Protein AF-A0A7J6KLF7-F1 (afdb_monomer)

Mean predicted aligned error: 3.87 Å

Organism: Perkinsus olseni (NCBI:txid32597)

Radius of gyration: 17.37 Å; Cα contacts (8 Å, |Δi|>4): 409; chains: 1; bounding box: 46×42×44 Å

Solvent-accessible surface area (backbone atoms only — not comparable to full-atom values): 11674 Å² total; per-residue (Å²): 134,62,62,69,52,49,31,36,42,68,60,76,40,76,51,52,68,58,62,69,61,49,51,49,36,69,74,70,41,88,46,70,67,58,35,50,52,55,50,46,52,40,46,51,41,30,27,39,37,32,36,49,80,80,37,88,71,86,68,70,20,40,24,40,34,27,43,21,69,74,54,67,91,49,61,51,92,81,48,76,65,77,38,49,32,37,31,45,36,43,42,94,54,31,41,31,44,36,29,24,58,35,78,42,18,35,23,32,34,30,51,46,75,42,97,43,71,69,52,37,54,52,49,66,75,40,44,68,60,53,32,45,54,53,8,50,52,33,31,69,67,27,74,89,53,92,42,26,5,16,18,34,34,37,41,41,37,85,92,35,64,47,59,86,55,49,39,47,50,50,51,49,25,51,48,49,23,50,46,43,59,44,40,19,78,86,53,69,37,42,66,73,61,97,62,82,58,44,77,46,82,43,57,36,59,87,25,61,93,46,47,70,60,55,58,56,61,78,76,112

pLDDT: mean 93.85, std 6.41, range [47.66, 98.69]

Structure (mmCIF, N/CA/C/O backbone):
data_AF-A0A7J6KLF7-F1
#
_entry.id   AF-A0A7J6KLF7-F1
#
loop_
_atom_site.group_PDB
_atom_site.id
_atom_site.type_symbol
_atom_site.label_atom_id
_atom_site.label_alt_id
_atom_site.label_comp_id
_atom_site.label_asym_id
_atom_site.label_entity_id
_atom_site.label_seq_id
_atom_site.pdbx_PDB_ins_code
_atom_site.Cartn_x
_atom_site.Cartn_y
_atom_site.Cartn_z
_atom_site.occupancy
_atom_site.B_iso_or_equiv
_atom_site.auth_seq_id
_atom_site.auth_comp_id
_atom_site.auth_asym_id
_atom_site.auth_atom_id
_atom_site.pdbx_PDB_model_num
ATOM 1 N N . MET A 1 1 ? -4.094 1.277 23.196 1.00 58.59 1 MET A N 1
ATOM 2 C CA . MET A 1 1 ? -4.532 1.987 21.962 1.00 58.59 1 MET A CA 1
ATOM 3 C C . MET A 1 1 ? -3.844 1.238 20.837 1.00 58.59 1 MET A C 1
ATOM 5 O O . MET A 1 1 ? -2.657 1.041 20.997 1.00 58.59 1 MET A O 1
ATOM 9 N N . PHE A 1 2 ? -4.565 0.749 19.818 1.00 79.62 2 PHE A N 1
ATOM 10 C CA . PHE A 1 2 ? -4.131 -0.229 18.788 1.00 79.62 2 PHE A CA 1
ATOM 11 C C . PHE A 1 2 ? -3.958 -1.708 19.214 1.00 79.62 2 PHE A C 1
ATOM 13 O O . PHE A 1 2 ? -3.372 -2.487 18.471 1.00 79.62 2 PHE A O 1
ATOM 20 N N . ASP A 1 3 ? -4.525 -2.145 20.340 1.00 90.06 3 ASP A N 1
ATOM 21 C CA . ASP A 1 3 ? -4.341 -3.504 20.880 1.00 90.06 3 ASP A CA 1
ATOM 22 C C . ASP A 1 3 ? -4.694 -4.628 19.883 1.00 90.06 3 ASP A C 1
ATOM 24 O O . ASP A 1 3 ? -3.904 -5.554 19.717 1.00 90.06 3 ASP A O 1
ATOM 28 N N . ASP A 1 4 ? -5.819 -4.527 19.164 1.00 91.44 4 ASP A N 1
ATOM 29 C CA . ASP A 1 4 ? -6.196 -5.509 18.131 1.00 91.44 4 ASP A CA 1
ATOM 30 C C . ASP A 1 4 ? -5.186 -5.540 16.978 1.00 91.44 4 ASP A C 1
ATOM 32 O O . ASP A 1 4 ? -4.763 -6.606 16.539 1.00 91.44 4 ASP A O 1
ATOM 36 N N . PHE A 1 5 ? -4.757 -4.364 16.515 1.00 92.81 5 PHE A N 1
ATOM 37 C CA . PHE A 1 5 ? -3.754 -4.244 15.458 1.00 92.81 5 PHE A CA 1
ATOM 38 C C . PHE A 1 5 ? -2.419 -4.850 15.895 1.00 92.81 5 PHE A C 1
ATOM 40 O O . PHE A 1 5 ? -1.809 -5.585 15.125 1.00 92.81 5 PHE A O 1
ATOM 47 N N . LYS A 1 6 ? -1.994 -4.597 17.141 1.00 94.19 6 LYS A N 1
ATOM 48 C CA . LYS A 1 6 ? -0.790 -5.204 17.714 1.00 94.19 6 LYS A CA 1
ATOM 49 C C . LYS A 1 6 ? -0.908 -6.722 17.708 1.00 94.19 6 LYS A C 1
ATOM 51 O O . LYS A 1 6 ? -0.041 -7.360 17.133 1.00 94.19 6 LYS A O 1
ATOM 56 N N . LYS A 1 7 ? -1.991 -7.276 18.263 1.00 94.56 7 LYS A N 1
ATOM 57 C CA . LYS A 1 7 ? -2.208 -8.728 18.343 1.00 94.56 7 LYS A CA 1
ATOM 58 C C . LYS A 1 7 ? -2.162 -9.407 16.977 1.00 94.56 7 LYS A C 1
ATOM 60 O O . LYS A 1 7 ? -1.548 -10.460 16.834 1.00 94.56 7 LYS A O 1
ATOM 65 N N . VAL A 1 8 ? -2.783 -8.800 15.965 1.00 94.25 8 VAL A N 1
ATOM 66 C CA . VAL A 1 8 ? -2.750 -9.325 14.593 1.00 94.25 8 VAL A CA 1
ATOM 67 C C . VAL A 1 8 ? -1.342 -9.230 14.000 1.00 94.25 8 VAL A C 1
ATOM 69 O O . VAL A 1 8 ? -0.862 -10.180 13.382 1.00 94.25 8 VAL A O 1
ATOM 72 N N . ALA A 1 9 ? -0.663 -8.100 14.200 1.00 93.94 9 ALA A N 1
ATOM 73 C CA . ALA A 1 9 ? 0.666 -7.846 13.654 1.00 93.94 9 ALA A CA 1
ATOM 74 C C . ALA A 1 9 ? 1.779 -8.675 14.315 1.00 93.94 9 ALA A C 1
ATOM 76 O O . ALA A 1 9 ? 2.776 -8.959 13.661 1.00 93.94 9 ALA A O 1
ATOM 77 N N . THR A 1 10 ? 1.626 -9.058 15.586 1.00 94.00 10 THR A N 1
ATOM 78 C CA . THR A 1 10 ? 2.579 -9.895 16.338 1.00 94.00 10 THR A CA 1
ATOM 79 C C . THR A 1 10 ? 2.231 -11.383 16.296 1.00 94.00 10 THR A C 1
ATOM 81 O O . THR A 1 10 ? 3.012 -12.203 16.772 1.00 94.00 10 THR A O 1
ATOM 84 N N . GLY A 1 11 ? 1.083 -11.746 15.718 1.00 93.19 11 GLY A N 1
ATOM 85 C CA . GLY A 1 11 ? 0.639 -13.134 15.600 1.00 93.19 11 GLY A CA 1
ATOM 86 C C . GLY A 1 11 ? -0.012 -13.718 16.849 1.00 93.19 11 GLY A C 1
ATOM 87 O O . GLY A 1 11 ? -0.190 -14.931 16.926 1.00 93.19 11 GLY A O 1
ATOM 88 N N . GLU A 1 12 ? -0.407 -12.874 17.803 1.00 95.25 12 GLU A N 1
ATOM 89 C CA . GLU A 1 12 ? -1.205 -13.276 18.967 1.00 95.25 12 GLU A CA 1
ATOM 90 C C . GLU A 1 12 ? -2.622 -13.716 18.560 1.00 95.25 12 GLU A C 1
ATOM 92 O O . GLU A 1 12 ? -3.231 -14.547 19.234 1.00 95.25 12 GLU A O 1
ATOM 97 N N . CYS A 1 13 ? -3.161 -13.194 17.451 1.00 95.00 13 CYS A N 1
ATOM 98 C CA . CYS A 1 13 ? -4.414 -13.671 16.867 1.00 95.00 13 CYS A CA 1
ATOM 99 C C . CYS A 1 13 ? -4.447 -13.553 15.337 1.00 95.00 13 CYS A C 1
ATOM 101 O O . CYS A 1 13 ? -3.644 -12.853 14.718 1.00 95.00 13 CYS A O 1
ATOM 103 N N . LYS A 1 14 ? -5.408 -14.249 14.716 1.00 94.94 14 LYS A N 1
ATOM 104 C CA . LYS A 1 14 ? -5.694 -14.102 13.284 1.00 94.94 14 LYS A CA 1
ATOM 105 C C . LYS A 1 14 ? -6.404 -12.775 12.997 1.00 94.94 14 LYS A C 1
ATOM 107 O O . LYS A 1 14 ? -7.130 -12.301 13.868 1.00 94.94 14 LYS A O 1
ATOM 112 N N . PRO A 1 15 ? -6.246 -12.203 11.788 1.00 96.31 15 PRO A N 1
ATOM 113 C CA . PRO A 1 15 ? -6.963 -10.996 11.382 1.00 96.31 15 PRO A CA 1
ATOM 114 C C . PRO A 1 15 ? -8.477 -11.172 11.542 1.00 96.31 15 PRO A C 1
ATOM 116 O O . PRO A 1 15 ? -9.036 -12.192 11.138 1.00 96.31 15 PRO A O 1
ATOM 119 N N . PHE A 1 16 ? -9.141 -10.199 12.167 1.00 96.19 16 PHE A N 1
ATOM 120 C CA . PHE A 1 16 ? -10.575 -10.264 12.443 1.00 96.19 16 PHE A CA 1
ATOM 121 C C . PHE A 1 16 ? -11.217 -8.875 12.460 1.00 96.19 16 PHE A C 1
ATOM 123 O O . PHE A 1 16 ? -10.568 -7.867 12.736 1.00 96.19 16 PHE A O 1
ATOM 130 N N . TYR A 1 17 ? -12.522 -8.827 12.188 1.00 95.81 17 TYR A N 1
ATOM 131 C CA . TYR A 1 17 ? -13.312 -7.604 12.297 1.00 95.81 17 TYR A CA 1
ATOM 132 C C . TYR A 1 17 ? -13.921 -7.485 13.698 1.00 95.81 17 TYR A C 1
ATOM 134 O O . TYR A 1 17 ? -14.763 -8.301 14.084 1.00 95.81 17 TYR A O 1
ATOM 142 N N . ASN A 1 18 ? -13.526 -6.462 14.459 1.00 95.81 18 ASN A N 1
ATOM 143 C CA . ASN A 1 18 ? -14.037 -6.241 15.811 1.00 95.81 18 ASN A CA 1
ATOM 144 C C . ASN A 1 18 ? -15.471 -5.671 15.781 1.00 95.81 18 ASN A C 1
ATOM 146 O O . ASN A 1 18 ? -15.682 -4.461 15.672 1.00 95.81 18 ASN A O 1
ATOM 150 N N . LYS A 1 19 ? -16.468 -6.561 15.881 1.00 96.38 19 LYS A N 1
ATOM 151 C CA . LYS A 1 19 ? -17.899 -6.207 15.864 1.00 96.38 19 LYS A CA 1
ATOM 152 C C . LYS A 1 19 ? -18.322 -5.362 17.066 1.00 96.38 19 LYS A C 1
ATOM 154 O O . LYS A 1 19 ? -19.155 -4.475 16.912 1.00 96.38 19 LYS A O 1
ATOM 159 N N . GLU A 1 20 ? -17.745 -5.610 18.239 1.00 95.50 20 GLU A N 1
ATOM 160 C CA . GLU A 1 20 ? -18.060 -4.852 19.454 1.00 95.50 20 GLU A CA 1
ATOM 161 C C . GLU A 1 20 ? -17.599 -3.399 19.327 1.00 95.50 20 GLU A C 1
ATOM 163 O O . GLU A 1 20 ? -18.345 -2.470 19.635 1.00 95.50 20 GLU A O 1
ATOM 168 N N . LEU A 1 21 ? -16.385 -3.188 18.812 1.00 95.00 21 LEU A N 1
ATOM 169 C CA . LEU A 1 21 ? -15.858 -1.851 18.565 1.00 95.00 21 LEU A CA 1
ATOM 170 C C . LEU A 1 21 ? -16.616 -1.149 17.433 1.00 95.00 21 LEU A C 1
ATOM 172 O O . LEU A 1 21 ? -16.874 0.047 17.529 1.00 95.00 21 LEU A O 1
ATOM 176 N N . ALA A 1 22 ? -17.038 -1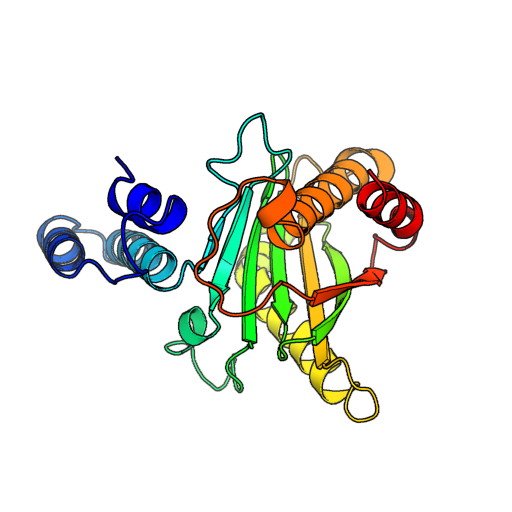.883 16.400 1.00 96.12 22 ALA A N 1
ATOM 177 C CA . ALA A 1 22 ? -17.897 -1.340 15.350 1.00 96.12 22 ALA A CA 1
ATOM 178 C C . ALA A 1 22 ? -19.246 -0.838 15.898 1.00 96.12 22 ALA A C 1
ATOM 180 O O . ALA A 1 22 ? -19.669 0.253 15.523 1.00 96.12 22 ALA A O 1
ATOM 181 N N . ALA A 1 23 ? -19.876 -1.583 16.814 1.00 96.81 23 ALA A N 1
ATOM 182 C CA . ALA A 1 23 ? -21.117 -1.167 17.471 1.00 96.81 23 ALA A CA 1
ATOM 183 C C . ALA A 1 23 ? -20.913 0.073 18.358 1.00 96.81 23 ALA A C 1
ATOM 185 O O . ALA A 1 23 ? -21.721 0.995 18.322 1.00 96.81 23 ALA A O 1
ATOM 186 N N . LYS A 1 24 ? -19.793 0.149 19.091 1.00 96.25 24 LYS A N 1
ATOM 187 C CA . LYS A 1 24 ? -19.431 1.350 19.865 1.00 96.25 24 LYS A CA 1
ATOM 188 C C . LYS A 1 24 ? -19.220 2.578 18.979 1.00 96.25 24 LYS A C 1
ATOM 190 O O . LYS A 1 24 ? -19.592 3.676 19.374 1.00 96.25 24 LYS A O 1
ATOM 195 N N . ILE A 1 25 ? -18.633 2.406 17.793 1.00 96.12 25 ILE A N 1
ATOM 196 C CA . ILE A 1 25 ? -18.479 3.500 16.824 1.00 96.12 25 ILE A CA 1
ATOM 197 C C . ILE A 1 25 ? -19.852 4.008 16.368 1.00 96.12 25 ILE A C 1
ATOM 199 O O . ILE A 1 25 ? -20.040 5.217 16.296 1.00 96.12 25 ILE A O 1
ATOM 203 N N . ASP A 1 26 ? -20.801 3.111 16.084 1.00 95.62 26 ASP A N 1
ATOM 204 C CA . ASP A 1 26 ? -22.160 3.503 15.681 1.00 95.62 26 ASP A CA 1
ATOM 205 C C . ASP A 1 26 ? -22.921 4.252 16.777 1.00 95.62 26 ASP A C 1
ATOM 207 O O . ASP A 1 26 ? -23.678 5.169 16.472 1.00 95.62 26 ASP A O 1
ATOM 211 N N . ASP A 1 27 ? -22.706 3.874 18.036 1.00 96.62 27 ASP A N 1
ATOM 212 C CA . ASP A 1 27 ? -23.364 4.481 19.193 1.00 96.62 27 ASP A CA 1
ATOM 213 C C . ASP A 1 27 ? -22.759 5.845 19.575 1.00 96.62 27 ASP A C 1
ATOM 215 O O . ASP A 1 27 ? -23.480 6.793 19.880 1.00 96.62 27 ASP A O 1
ATOM 219 N N . GLN A 1 28 ? -21.427 5.976 19.533 1.00 96.69 28 GLN A N 1
ATOM 220 C CA . GLN A 1 28 ? -20.725 7.120 20.134 1.00 96.69 28 GLN A CA 1
ATOM 221 C C . GLN A 1 28 ? -20.260 8.184 19.134 1.00 96.69 28 GLN A C 1
ATOM 223 O O . GLN A 1 28 ? -19.956 9.311 19.532 1.00 96.69 28 GLN A O 1
ATOM 228 N N . VAL A 1 29 ? -20.166 7.865 17.841 1.00 96.31 29 VAL A N 1
ATOM 229 C CA . VAL A 1 29 ? -19.606 8.780 16.837 1.00 96.31 29 VAL A CA 1
ATOM 230 C C . VAL A 1 29 ? -20.728 9.424 16.031 1.00 96.31 29 VAL A C 1
ATOM 232 O O . VAL A 1 29 ? -21.220 8.864 15.057 1.00 96.31 29 VAL A O 1
ATOM 235 N N . GLY A 1 30 ? -21.102 10.652 16.404 1.00 94.00 30 GLY A N 1
ATOM 236 C CA . GLY A 1 30 ? -22.204 11.373 15.750 1.00 94.00 30 GLY A CA 1
ATOM 237 C C . GLY A 1 30 ? -21.953 11.731 14.276 1.00 94.00 30 GLY A C 1
ATOM 238 O O . GLY A 1 30 ? -22.891 11.874 13.493 1.00 94.00 30 GLY A O 1
ATOM 239 N N . SER A 1 31 ? -20.689 11.858 13.864 1.00 96.69 31 SER A N 1
ATOM 240 C CA . SER A 1 31 ? -20.315 12.145 12.477 1.00 96.69 31 SER A CA 1
ATOM 241 C C . SER A 1 31 ? -20.265 10.865 11.646 1.00 96.69 31 SER A C 1
ATOM 243 O O . SER A 1 31 ? -19.415 9.995 11.844 1.00 96.69 31 SER A O 1
ATOM 245 N N . ARG A 1 32 ? -21.128 10.778 10.627 1.00 94.69 32 ARG A N 1
ATOM 246 C CA . ARG A 1 32 ? -21.148 9.645 9.686 1.00 94.69 32 ARG A CA 1
ATOM 247 C C . ARG A 1 32 ? -19.811 9.454 8.961 1.00 94.69 32 ARG A C 1
ATOM 249 O O . ARG A 1 32 ? -19.453 8.324 8.627 1.00 94.69 32 ARG A O 1
ATOM 256 N N . LEU A 1 33 ? -19.096 10.545 8.680 1.00 94.75 33 LEU A N 1
ATOM 257 C CA . LEU A 1 33 ? -17.788 10.481 8.029 1.00 94.75 33 LEU A CA 1
ATOM 258 C C . LEU A 1 33 ? -16.751 9.857 8.966 1.00 94.75 33 LEU A C 1
ATOM 260 O O . LEU A 1 33 ? -16.056 8.927 8.558 1.00 94.75 33 LEU A O 1
ATOM 264 N N . ASP A 1 34 ? -16.702 10.305 10.217 1.00 96.06 34 ASP A N 1
ATOM 265 C CA . ASP A 1 34 ? -15.730 9.815 11.198 1.00 96.06 34 ASP A CA 1
ATOM 266 C C . ASP A 1 34 ? -16.005 8.352 11.551 1.00 96.06 34 ASP A C 1
ATOM 268 O O . ASP A 1 34 ? -15.088 7.530 11.552 1.00 96.06 34 ASP A O 1
ATOM 272 N N . ALA A 1 35 ? -17.280 7.982 11.713 1.00 96.50 35 ALA A N 1
ATOM 273 C CA . ALA A 1 35 ? -17.685 6.593 11.903 1.00 96.50 35 ALA A CA 1
ATOM 274 C C . ALA A 1 35 ? -17.223 5.704 10.735 1.00 96.50 35 ALA A C 1
ATOM 276 O O . ALA A 1 35 ? -16.699 4.606 10.939 1.00 96.50 35 ALA A O 1
ATOM 277 N N . LYS A 1 36 ? -17.350 6.190 9.492 1.00 95.50 36 LYS A N 1
ATOM 278 C CA . LYS A 1 36 ? -16.870 5.479 8.300 1.00 95.50 36 LYS A CA 1
ATOM 279 C C . LYS A 1 36 ? -15.347 5.340 8.285 1.00 95.50 36 LYS A C 1
ATOM 281 O O . LYS A 1 36 ? -14.851 4.272 7.923 1.00 95.50 36 LYS A O 1
ATOM 286 N N . ILE A 1 37 ? -14.607 6.379 8.674 1.00 94.88 37 ILE A N 1
ATOM 287 C CA . ILE A 1 37 ? -13.141 6.337 8.778 1.00 94.88 37 ILE A CA 1
ATOM 288 C C . ILE A 1 37 ? -12.724 5.276 9.803 1.00 94.88 37 ILE A C 1
ATOM 290 O O . ILE A 1 37 ? -11.948 4.381 9.475 1.00 94.88 37 ILE A O 1
ATOM 294 N N . LEU A 1 38 ? -13.300 5.302 11.005 1.00 95.44 38 LEU A N 1
ATOM 295 C CA . LEU A 1 38 ? -12.969 4.353 12.070 1.00 95.44 38 LEU A CA 1
ATOM 296 C C . LEU A 1 38 ? -13.320 2.908 11.689 1.00 95.44 38 LEU A C 1
ATOM 298 O O . LEU A 1 38 ? -12.502 2.006 11.857 1.00 95.44 38 LEU A O 1
ATOM 302 N N . LYS A 1 39 ? -14.487 2.679 11.078 1.00 95.69 39 LYS A N 1
ATOM 303 C CA . LYS A 1 39 ? -14.859 1.357 10.546 1.00 95.69 39 LYS A CA 1
ATOM 304 C C . LYS A 1 39 ? -13.941 0.887 9.420 1.00 95.69 39 LYS A C 1
ATOM 306 O O . LYS A 1 39 ? -13.716 -0.315 9.288 1.00 95.69 39 LYS A O 1
ATOM 311 N N . THR A 1 40 ? -13.390 1.810 8.632 1.00 95.31 40 THR A N 1
ATOM 312 C CA . THR A 1 40 ? -12.376 1.479 7.623 1.00 95.31 40 THR A CA 1
ATOM 313 C C . THR A 1 40 ? -11.098 0.981 8.294 1.00 95.31 40 THR A C 1
ATOM 315 O O . THR A 1 40 ? -10.545 -0.012 7.838 1.00 95.31 40 THR A O 1
ATOM 318 N N . LEU A 1 41 ? -10.670 1.571 9.415 1.00 94.75 41 LEU A N 1
ATOM 319 C CA . LEU A 1 41 ? -9.526 1.059 10.182 1.00 94.75 41 LEU A CA 1
ATOM 320 C C . LEU A 1 41 ? -9.775 -0.361 10.713 1.00 94.75 41 LEU A C 1
ATOM 322 O O . LEU A 1 41 ? -8.892 -1.207 10.601 1.00 94.75 41 LEU A O 1
ATOM 326 N N . LEU A 1 42 ? -10.982 -0.657 11.216 1.00 95.38 42 LEU A N 1
ATOM 327 C CA . LEU A 1 42 ? -11.343 -2.021 11.638 1.00 95.38 42 LEU A CA 1
ATOM 328 C C . LEU A 1 42 ? -11.266 -3.016 10.481 1.00 95.38 42 LEU A C 1
ATOM 330 O O . LEU A 1 42 ? -10.770 -4.128 10.643 1.00 95.38 42 LEU A O 1
ATOM 334 N N . LYS A 1 43 ? -11.733 -2.603 9.300 1.00 96.06 43 LYS A N 1
ATOM 335 C CA . LYS A 1 43 ? -11.626 -3.406 8.087 1.00 96.06 43 LYS A CA 1
ATOM 336 C C . LYS A 1 43 ? -10.167 -3.638 7.692 1.00 96.06 43 LYS A C 1
ATOM 338 O O . LYS A 1 43 ? -9.806 -4.768 7.393 1.00 96.06 43 LYS A O 1
ATOM 343 N N . LEU A 1 44 ? -9.320 -2.609 7.718 1.00 95.81 44 LEU A N 1
ATOM 344 C CA . LEU A 1 44 ? -7.893 -2.763 7.416 1.00 95.81 44 LEU A CA 1
ATOM 345 C C . LEU A 1 44 ? -7.230 -3.761 8.374 1.00 95.81 44 LEU A C 1
ATOM 347 O O . LEU A 1 44 ? -6.525 -4.651 7.911 1.00 95.81 44 LEU A O 1
ATOM 351 N N . SER A 1 45 ? -7.514 -3.684 9.677 1.00 94.62 45 SER A N 1
ATOM 352 C CA . SER A 1 45 ? -7.030 -4.671 10.654 1.00 94.62 45 SER A CA 1
ATOM 353 C C . SER A 1 45 ? -7.529 -6.089 10.359 1.00 94.62 45 SER A C 1
ATOM 355 O O . SER A 1 45 ? -6.766 -7.042 10.487 1.00 94.62 45 SER A O 1
ATOM 357 N N . ALA A 1 46 ? -8.782 -6.236 9.917 1.00 96.38 46 ALA A N 1
ATOM 358 C CA . ALA A 1 46 ? -9.373 -7.531 9.578 1.00 96.38 46 ALA A CA 1
ATOM 359 C C . ALA A 1 46 ? -8.743 -8.201 8.347 1.00 96.38 46 ALA A C 1
ATOM 361 O O . ALA A 1 46 ? -8.807 -9.420 8.230 1.00 96.38 46 ALA A O 1
ATOM 362 N N . HIS A 1 47 ? -8.133 -7.419 7.456 1.00 97.88 47 HIS A N 1
ATOM 363 C CA . HIS A 1 47 ? -7.453 -7.911 6.254 1.00 97.88 47 HIS A CA 1
ATOM 364 C C . HIS A 1 47 ? -5.925 -7.825 6.350 1.00 97.88 47 HIS A C 1
ATOM 366 O O . HIS A 1 47 ? -5.229 -8.102 5.374 1.00 97.88 47 HIS A O 1
ATOM 372 N N . LEU A 1 48 ? -5.371 -7.399 7.491 1.00 97.94 48 LEU A N 1
ATOM 373 C CA . LEU A 1 48 ? -3.933 -7.220 7.664 1.00 97.94 48 LEU A CA 1
ATOM 374 C C . LEU A 1 48 ? -3.238 -8.576 7.745 1.00 97.94 48 LEU A C 1
ATOM 376 O O . LEU A 1 48 ? -3.426 -9.321 8.695 1.00 97.94 48 LEU A O 1
ATOM 380 N N . GLN A 1 49 ? -2.370 -8.874 6.788 1.00 97.81 49 GLN A N 1
ATOM 381 C CA . GLN A 1 49 ? -1.663 -10.151 6.747 1.00 97.81 49 GLN A CA 1
ATOM 382 C C . GLN A 1 49 ? -0.215 -10.043 7.236 1.00 97.81 49 GLN A C 1
ATOM 384 O O . GLN A 1 49 ? 0.338 -11.027 7.725 1.00 97.81 49 GLN A O 1
ATOM 389 N N . MET A 1 50 ? 0.400 -8.863 7.116 1.00 96.06 50 MET A N 1
ATOM 390 C CA . MET A 1 50 ? 1.775 -8.601 7.547 1.00 96.06 50 MET A CA 1
ATOM 391 C C . MET A 1 50 ? 2.017 -7.089 7.665 1.00 96.06 50 MET A C 1
ATOM 393 O O . MET A 1 50 ? 1.432 -6.304 6.914 1.00 96.06 50 MET A O 1
ATOM 397 N N . THR A 1 51 ? 2.890 -6.672 8.582 1.00 97.12 51 THR A N 1
ATOM 398 C CA . THR A 1 51 ? 3.363 -5.284 8.681 1.00 97.12 51 THR A CA 1
ATOM 399 C C . THR A 1 51 ? 4.753 -5.210 9.302 1.00 97.12 51 THR A C 1
ATOM 401 O O . THR A 1 51 ? 5.078 -6.014 10.173 1.00 97.12 51 THR A O 1
ATOM 404 N N . ASN A 1 52 ? 5.558 -4.227 8.894 1.00 96.44 52 ASN A N 1
ATOM 405 C CA . ASN A 1 52 ? 6.853 -3.935 9.517 1.00 96.44 52 ASN A CA 1
ATOM 406 C C . ASN A 1 52 ? 6.762 -2.919 10.674 1.00 96.44 52 ASN A C 1
ATOM 408 O O . ASN A 1 52 ? 7.785 -2.498 11.208 1.00 96.44 52 ASN A O 1
ATOM 412 N N . PHE A 1 53 ? 5.551 -2.536 11.091 1.00 94.62 53 PHE A N 1
ATOM 413 C CA . PHE A 1 53 ? 5.329 -1.531 12.136 1.00 94.62 53 PHE A CA 1
ATOM 414 C C . PHE A 1 53 ? 6.020 -1.860 13.471 1.00 94.62 53 PHE A C 1
ATOM 416 O O . PHE A 1 53 ? 6.472 -0.957 14.169 1.00 94.62 53 PHE A O 1
ATOM 423 N N . PHE A 1 54 ? 6.116 -3.147 13.822 1.00 90.94 54 PHE A N 1
ATOM 424 C CA . PHE A 1 54 ? 6.746 -3.627 15.061 1.00 90.94 54 PHE A CA 1
ATOM 425 C C . PHE A 1 54 ? 8.125 -4.263 14.832 1.00 90.94 54 PHE A C 1
ATOM 427 O O . PHE A 1 54 ? 8.604 -5.009 15.685 1.00 90.94 54 PHE A O 1
ATOM 434 N N . LYS A 1 55 ? 8.757 -3.999 13.681 1.00 90.06 55 LYS A N 1
ATOM 435 C CA . LYS A 1 55 ? 10.115 -4.466 13.390 1.00 90.06 55 LYS A CA 1
ATOM 436 C C . LYS A 1 55 ? 11.082 -3.989 14.479 1.00 90.06 55 LYS A C 1
ATOM 438 O O . LYS A 1 55 ? 10.979 -2.861 14.958 1.00 90.06 55 LYS A O 1
ATOM 443 N N . ALA A 1 56 ? 12.050 -4.828 14.843 1.00 83.00 56 ALA A N 1
ATOM 444 C CA . ALA A 1 56 ? 13.151 -4.396 15.693 1.00 83.00 56 ALA A CA 1
ATOM 445 C C . ALA A 1 56 ? 14.024 -3.364 14.948 1.00 83.00 56 ALA A C 1
ATOM 447 O O . ALA A 1 56 ? 14.514 -3.626 13.849 1.00 83.00 56 ALA A O 1
ATOM 448 N N . GLY A 1 57 ? 14.223 -2.192 15.555 1.00 84.00 57 GLY A N 1
ATOM 449 C CA . GLY A 1 57 ? 14.894 -1.048 14.928 1.00 84.00 57 GLY A CA 1
ATOM 450 C C . GLY A 1 57 ? 13.928 -0.091 14.222 1.00 84.00 57 GLY A C 1
ATOM 451 O O . GLY A 1 57 ? 12.713 -0.263 14.247 1.00 84.00 57 GLY A O 1
ATOM 452 N N . THR A 1 58 ? 14.468 0.962 13.608 1.00 81.75 58 THR A N 1
ATOM 453 C CA . THR A 1 58 ? 13.649 2.000 12.964 1.00 81.75 58 THR A CA 1
ATOM 454 C C . THR A 1 58 ? 13.416 1.657 11.496 1.00 81.75 58 THR A C 1
ATOM 456 O O . THR A 1 58 ? 14.340 1.739 10.686 1.00 81.75 58 THR A O 1
ATOM 459 N N . ALA A 1 59 ? 12.181 1.300 11.141 1.00 85.12 59 ALA A N 1
ATOM 460 C CA . ALA A 1 59 ? 11.779 1.153 9.745 1.00 85.12 59 ALA A CA 1
ATOM 461 C C . ALA A 1 59 ? 11.848 2.508 9.013 1.00 85.12 59 ALA A C 1
ATOM 463 O O . ALA A 1 59 ? 11.432 3.536 9.549 1.00 85.12 59 ALA A O 1
ATOM 464 N N . SER A 1 60 ? 12.361 2.521 7.778 1.00 91.38 60 SER A N 1
ATOM 465 C CA . SER A 1 60 ? 12.468 3.744 6.962 1.00 91.38 60 SER A CA 1
ATOM 466 C C . SER A 1 60 ? 11.111 4.223 6.424 1.00 91.38 60 SER A C 1
ATOM 468 O O . SER A 1 60 ? 10.911 5.418 6.189 1.00 91.38 60 SER A O 1
ATOM 470 N N . ALA A 1 61 ? 10.168 3.295 6.266 1.00 97.19 61 ALA A N 1
ATOM 471 C CA . ALA A 1 61 ? 8.745 3.525 6.051 1.00 97.19 61 ALA A CA 1
ATOM 472 C C . ALA A 1 61 ? 7.945 2.328 6.589 1.00 97.19 61 ALA A C 1
ATOM 474 O O . ALA A 1 61 ? 8.482 1.233 6.767 1.00 97.19 61 ALA A O 1
ATOM 475 N N . ILE A 1 62 ? 6.655 2.536 6.841 1.00 97.62 62 ILE A N 1
ATOM 476 C CA . ILE A 1 62 ? 5.737 1.496 7.308 1.00 97.62 62 ILE A CA 1
ATOM 477 C C . ILE A 1 62 ? 5.058 0.865 6.096 1.00 97.62 62 ILE A C 1
ATOM 479 O O . ILE A 1 62 ? 4.402 1.571 5.335 1.00 97.62 62 ILE A O 1
ATOM 483 N N . ALA A 1 63 ? 5.157 -0.451 5.941 1.00 98.12 63 ALA A N 1
ATOM 484 C CA . ALA A 1 63 ? 4.381 -1.230 4.987 1.00 98.12 63 ALA A CA 1
ATOM 485 C C . ALA A 1 63 ? 3.327 -2.060 5.722 1.00 98.12 63 ALA A C 1
ATOM 487 O O . ALA A 1 63 ? 3.629 -2.784 6.667 1.00 98.12 63 ALA A O 1
ATOM 488 N N . MET A 1 64 ? 2.084 -1.977 5.257 1.00 98.12 64 MET A N 1
ATOM 489 C CA . MET A 1 64 ? 0.982 -2.841 5.670 1.00 98.12 64 MET A CA 1
ATOM 490 C C . MET A 1 64 ? 0.501 -3.623 4.457 1.00 98.12 64 MET A C 1
ATOM 492 O O . MET A 1 64 ? 0.079 -3.030 3.464 1.00 98.12 64 MET A O 1
ATOM 496 N N . ARG A 1 65 ? 0.573 -4.950 4.540 1.00 97.94 65 ARG A N 1
ATOM 497 C CA . ARG A 1 65 ? 0.167 -5.876 3.486 1.00 97.94 65 ARG A CA 1
ATOM 498 C C . ARG A 1 65 ? -1.193 -6.459 3.828 1.00 97.94 65 ARG A C 1
ATOM 500 O O . ARG A 1 65 ? -1.331 -7.168 4.824 1.00 97.94 65 ARG A O 1
ATOM 507 N N . PHE A 1 66 ? -2.166 -6.217 2.965 1.00 98.44 66 PHE A N 1
ATOM 508 C CA . PHE A 1 66 ? -3.520 -6.744 3.062 1.00 98.44 66 PHE A CA 1
ATOM 509 C C . PHE A 1 66 ? -3.748 -7.868 2.051 1.00 98.44 66 PHE A C 1
ATOM 511 O O . PHE A 1 66 ? -3.111 -7.910 0.992 1.00 98.44 66 PHE A O 1
ATOM 518 N N . ASP A 1 67 ? -4.654 -8.790 2.366 1.00 97.94 67 ASP A N 1
ATOM 519 C CA . ASP A 1 67 ? -5.260 -9.627 1.329 1.00 97.94 67 ASP A CA 1
ATOM 520 C C . ASP A 1 67 ? -6.186 -8.800 0.415 1.00 97.94 67 ASP A C 1
ATOM 522 O O . ASP A 1 67 ? -6.561 -7.666 0.724 1.00 97.94 67 ASP A O 1
ATOM 526 N N . GLY A 1 68 ? -6.519 -9.352 -0.752 1.00 97.44 68 GLY A N 1
ATOM 527 C CA . GLY A 1 68 ? -7.328 -8.661 -1.752 1.00 97.44 68 GLY A CA 1
ATOM 528 C C . GLY A 1 68 ? -8.771 -8.379 -1.355 1.00 97.44 68 GLY A C 1
ATOM 529 O O . GLY A 1 68 ? -9.365 -7.424 -1.868 1.00 97.44 68 GLY A O 1
ATOM 530 N N . GLU A 1 69 ? -9.330 -9.160 -0.427 1.00 97.56 69 GLU A N 1
ATOM 531 C CA . GLU A 1 69 ? -10.722 -9.026 0.014 1.00 97.56 69 GLU A CA 1
ATOM 532 C C . GLU A 1 69 ? -10.962 -7.686 0.727 1.00 97.56 69 GLU A C 1
ATOM 534 O O . GLU A 1 69 ? -12.099 -7.218 0.820 1.00 97.56 69 GLU A O 1
ATOM 539 N N . VAL A 1 70 ? -9.893 -6.969 1.102 1.00 97.38 70 VAL A N 1
ATOM 540 C CA . VAL A 1 70 ? -9.964 -5.576 1.564 1.00 97.38 70 VAL A CA 1
ATOM 541 C C . VAL A 1 70 ? -10.659 -4.642 0.561 1.00 97.38 70 VAL A C 1
ATOM 543 O O . VAL A 1 70 ? -11.143 -3.578 0.950 1.00 97.38 70 VAL A O 1
ATOM 546 N N . LEU A 1 71 ? -10.754 -5.018 -0.720 1.00 96.69 71 LEU A N 1
ATOM 547 C CA . LEU A 1 71 ? -11.474 -4.273 -1.759 1.00 96.69 71 LEU A CA 1
ATOM 548 C C . LEU A 1 71 ? -12.808 -4.919 -2.183 1.00 96.69 71 LEU A C 1
ATOM 550 O O . LEU A 1 71 ? -13.440 -4.422 -3.112 1.00 96.69 71 LEU A O 1
ATOM 554 N N . ALA A 1 72 ? -13.270 -5.987 -1.528 1.00 94.94 72 ALA A N 1
ATOM 555 C CA . ALA A 1 72 ? -14.435 -6.764 -1.972 1.00 94.94 72 ALA A CA 1
ATOM 556 C C . ALA A 1 72 ? -15.766 -5.988 -1.969 1.00 94.94 72 ALA A C 1
ATOM 558 O O . ALA A 1 72 ? -16.635 -6.244 -2.802 1.00 94.94 72 ALA A O 1
ATOM 559 N N . ASP A 1 73 ? -15.916 -5.022 -1.061 1.00 93.25 73 ASP A N 1
ATOM 560 C CA . ASP A 1 73 ? -17.089 -4.140 -0.935 1.00 93.25 73 ASP A CA 1
ATOM 561 C C . ASP A 1 73 ? -17.040 -2.913 -1.865 1.00 93.25 73 ASP A C 1
ATOM 563 O O . ASP A 1 73 ? -17.940 -2.067 -1.843 1.00 93.25 73 ASP A O 1
ATOM 567 N N . ARG A 1 74 ? -15.970 -2.764 -2.656 1.00 94.56 74 ARG A N 1
ATOM 568 C CA . ARG A 1 74 ? -15.817 -1.643 -3.580 1.00 94.56 74 ARG A CA 1
ATOM 569 C C . ARG A 1 74 ? -16.633 -1.887 -4.852 1.00 94.56 74 ARG A C 1
ATOM 571 O O . ARG A 1 74 ? -16.813 -3.033 -5.262 1.00 94.56 74 ARG A O 1
ATOM 578 N N . PRO A 1 75 ? -17.112 -0.821 -5.524 1.00 95.44 75 PRO A N 1
ATOM 579 C CA . PRO A 1 75 ? -17.869 -0.973 -6.762 1.00 95.44 75 PRO A CA 1
ATOM 580 C C . PRO A 1 75 ? -17.074 -1.745 -7.820 1.00 95.44 75 PRO A C 1
ATOM 582 O O . PRO A 1 75 ? -15.969 -1.340 -8.182 1.00 95.44 75 PRO A O 1
ATOM 585 N N . ARG A 1 76 ? -17.658 -2.819 -8.363 1.00 94.19 76 ARG A N 1
ATOM 586 C CA . ARG A 1 76 ? -17.035 -3.649 -9.413 1.00 94.19 76 ARG A CA 1
ATOM 587 C C . ARG A 1 76 ? -16.791 -2.899 -10.721 1.00 94.19 76 ARG A C 1
ATOM 589 O O . ARG A 1 76 ? -15.942 -3.302 -11.501 1.00 94.19 76 ARG A O 1
ATOM 596 N N . THR A 1 77 ? -17.488 -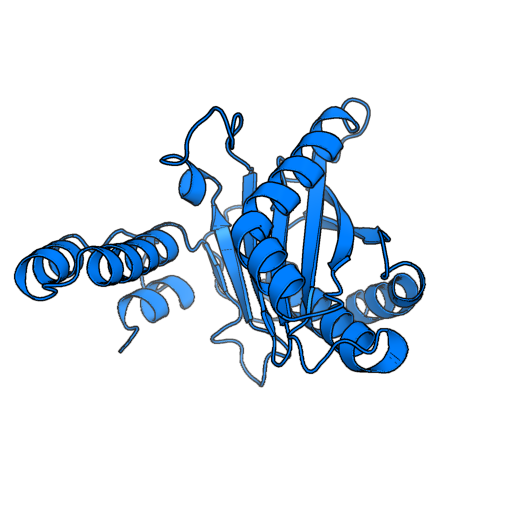1.786 -10.936 1.00 95.00 77 THR A N 1
ATOM 597 C CA . THR A 1 77 ? -17.228 -0.865 -12.051 1.00 95.00 77 THR A CA 1
ATOM 598 C C . THR A 1 77 ? -15.855 -0.198 -11.960 1.00 95.00 77 THR A C 1
ATOM 600 O O . THR A 1 77 ? -15.283 0.127 -12.992 1.00 95.00 77 THR A O 1
ATOM 603 N N . LEU A 1 78 ? -15.323 -0.013 -10.746 1.00 94.25 78 LEU A N 1
ATOM 604 C CA . LEU A 1 78 ? -13.992 0.550 -10.494 1.00 94.25 78 LEU A CA 1
ATOM 605 C C . LEU A 1 78 ? -12.960 -0.542 -10.168 1.00 94.25 78 LEU A C 1
ATOM 607 O O . LEU A 1 78 ? -11.794 -0.417 -10.520 1.00 94.25 78 LEU A O 1
ATOM 611 N N . PHE A 1 79 ? -13.394 -1.621 -9.506 1.00 97.00 79 PHE A N 1
ATOM 612 C CA . PHE A 1 79 ? -12.549 -2.734 -9.059 1.00 97.00 79 PHE A CA 1
ATOM 613 C C . PHE A 1 79 ? -13.114 -4.077 -9.571 1.00 97.00 79 PHE A C 1
ATOM 615 O O . PHE A 1 79 ? -13.679 -4.854 -8.792 1.00 97.00 79 PHE A O 1
ATOM 622 N N . PRO A 1 80 ? -13.026 -4.355 -10.886 1.00 96.06 80 PRO A N 1
ATOM 623 C CA . PRO A 1 80 ? -13.651 -5.522 -11.515 1.00 96.06 80 PRO A CA 1
ATOM 624 C C . PRO A 1 80 ? -13.150 -6.861 -10.964 1.00 96.06 80 PRO A C 1
ATOM 626 O O . PRO A 1 80 ? -13.938 -7.785 -10.785 1.00 96.06 80 PRO A O 1
ATOM 629 N N . THR A 1 81 ? -11.861 -6.954 -10.643 1.00 96.62 81 THR A N 1
ATOM 630 C CA . THR A 1 81 ? -11.203 -8.176 -10.154 1.00 96.62 81 THR A CA 1
ATOM 631 C C . THR A 1 81 ? -10.622 -7.964 -8.756 1.00 96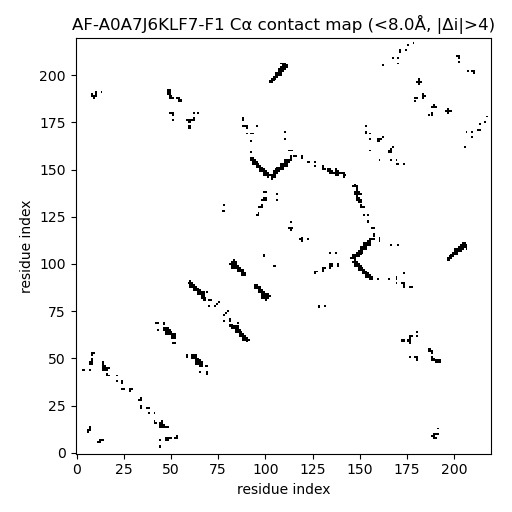.62 81 THR A C 1
ATOM 633 O O . THR A 1 81 ? -10.030 -6.919 -8.481 1.00 96.62 81 THR A O 1
ATOM 636 N N . ILE A 1 82 ? -10.758 -8.947 -7.865 1.00 97.75 82 ILE A N 1
ATOM 637 C CA . ILE A 1 82 ? -10.111 -8.900 -6.545 1.00 97.75 82 ILE A CA 1
ATOM 638 C C . ILE A 1 82 ? -8.597 -9.096 -6.747 1.00 97.75 82 ILE A C 1
ATOM 640 O O . ILE A 1 82 ? -8.208 -10.080 -7.379 1.00 97.75 82 ILE A O 1
ATOM 644 N N . PRO A 1 83 ? -7.731 -8.174 -6.284 1.00 97.88 83 PRO A N 1
ATOM 645 C CA . PRO A 1 83 ? -6.287 -8.359 -6.395 1.00 97.88 83 PRO A CA 1
ATOM 646 C C . PRO A 1 83 ? -5.819 -9.502 -5.487 1.00 97.88 83 PRO A C 1
ATOM 648 O O . PRO A 1 83 ? -6.514 -9.898 -4.563 1.00 97.88 83 PRO A O 1
ATOM 651 N N . TYR A 1 84 ? -4.612 -10.016 -5.694 1.00 97.38 84 TYR A N 1
ATOM 652 C CA . TYR A 1 84 ? -4.045 -11.013 -4.785 1.00 97.38 84 TYR A CA 1
ATOM 653 C C . TYR A 1 84 ? -3.567 -10.373 -3.472 1.00 97.38 84 TYR A C 1
ATOM 655 O O . TYR A 1 84 ? -3.753 -10.930 -2.389 1.00 97.38 84 TYR A O 1
ATOM 663 N N . ALA A 1 85 ? -2.968 -9.180 -3.552 1.00 98.06 85 ALA A N 1
ATOM 664 C CA . ALA A 1 85 ? -2.582 -8.407 -2.375 1.00 98.06 85 ALA A CA 1
ATOM 665 C C . ALA A 1 85 ? -2.588 -6.902 -2.655 1.00 98.06 85 ALA A C 1
ATOM 667 O O . ALA A 1 85 ? -2.357 -6.463 -3.787 1.00 98.06 85 ALA A O 1
ATOM 668 N N . VAL A 1 86 ? -2.790 -6.131 -1.587 1.00 98.44 86 VAL A N 1
ATOM 669 C CA . VAL A 1 86 ? -2.691 -4.670 -1.575 1.00 98.44 86 VAL A CA 1
ATOM 670 C C . VAL A 1 86 ? -1.730 -4.266 -0.467 1.00 98.44 86 VAL A C 1
ATOM 672 O O . VAL A 1 86 ? -1.911 -4.655 0.681 1.00 98.44 86 VAL A O 1
ATOM 675 N N . TYR A 1 87 ? -0.726 -3.465 -0.790 1.00 98.56 87 TYR A N 1
ATOM 676 C CA . TYR A 1 87 ? 0.164 -2.849 0.184 1.00 98.56 87 TYR A CA 1
ATOM 677 C C . TYR A 1 87 ? -0.174 -1.376 0.302 1.00 98.56 87 TYR A C 1
ATOM 679 O O . TYR A 1 87 ? -0.304 -0.699 -0.716 1.00 98.56 87 TYR A O 1
ATOM 687 N N . LEU A 1 88 ? -0.247 -0.882 1.531 1.00 98.56 88 LEU A N 1
ATOM 688 C CA . LEU A 1 88 ? -0.160 0.538 1.841 1.00 98.56 88 LEU A CA 1
ATOM 689 C C . LEU A 1 88 ? 1.216 0.795 2.447 1.00 98.56 88 LEU A C 1
ATOM 691 O O . LEU A 1 88 ? 1.565 0.187 3.458 1.00 98.56 88 LEU A O 1
ATOM 695 N N . VAL A 1 89 ? 1.982 1.690 1.832 1.00 98.56 89 VAL A N 1
ATOM 696 C CA . VAL A 1 89 ? 3.305 2.089 2.313 1.00 98.56 89 VAL A CA 1
ATOM 697 C C . VAL A 1 89 ? 3.267 3.560 2.693 1.00 98.56 89 VAL A C 1
ATOM 699 O O . VAL A 1 89 ? 2.897 4.396 1.873 1.00 98.56 89 VAL A O 1
ATOM 702 N N . VAL A 1 90 ? 3.642 3.883 3.926 1.00 98.12 90 VAL A N 1
ATOM 703 C CA . VAL A 1 90 ? 3.628 5.244 4.472 1.00 98.12 90 VAL A CA 1
ATOM 704 C C . VAL A 1 90 ? 5.027 5.591 4.955 1.00 98.12 90 VAL A C 1
ATOM 706 O O . VAL A 1 90 ? 5.554 4.951 5.863 1.00 98.12 90 VAL A O 1
ATOM 709 N N . GLY A 1 91 ? 5.637 6.599 4.342 1.00 96.69 91 GLY A N 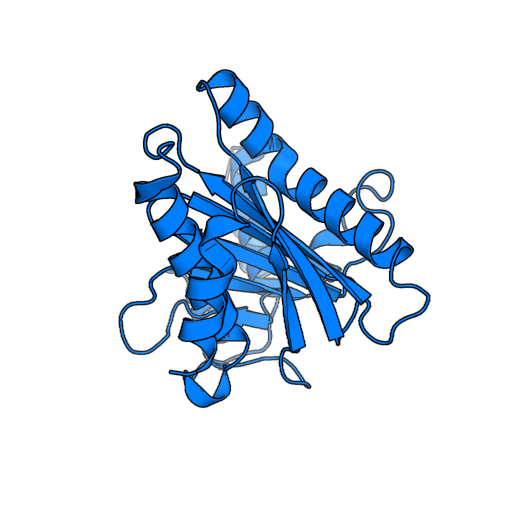1
ATOM 710 C CA . GLY A 1 91 ? 6.921 7.146 4.759 1.00 96.69 91 GLY A CA 1
ATOM 711 C C . GLY A 1 91 ? 6.783 8.554 5.325 1.00 96.69 91 GLY A C 1
ATOM 712 O O . GLY A 1 91 ? 5.696 9.113 5.419 1.00 96.69 91 GLY A O 1
ATOM 713 N N . LYS A 1 92 ? 7.922 9.158 5.671 1.00 92.62 92 LYS A N 1
ATO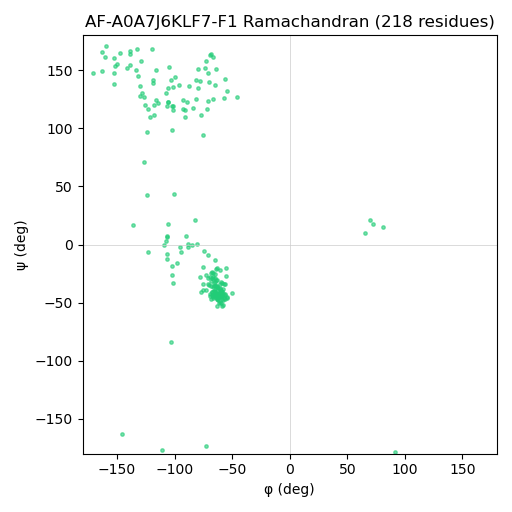M 714 C CA . LYS A 1 92 ? 7.983 10.509 6.252 1.00 92.62 92 LYS A CA 1
ATOM 715 C C . LYS A 1 92 ? 7.394 11.611 5.356 1.00 92.62 92 LYS A C 1
ATOM 717 O O . LYS A 1 92 ? 6.910 12.607 5.877 1.00 92.62 92 LYS A O 1
ATOM 722 N N . SER A 1 93 ? 7.506 11.457 4.038 1.00 94.06 93 SER A N 1
ATOM 723 C CA . SER A 1 93 ? 7.198 12.511 3.053 1.00 94.06 93 SER A CA 1
ATOM 724 C C . SER A 1 93 ? 6.402 12.000 1.850 1.00 94.06 93 SER A C 1
ATOM 726 O O . SER A 1 93 ? 6.412 12.604 0.771 1.00 94.06 93 SER A O 1
ATOM 728 N N . PHE A 1 94 ? 5.807 10.819 1.999 1.00 97.69 94 PHE A N 1
ATOM 729 C CA . PHE A 1 94 ? 5.026 10.169 0.962 1.00 97.69 94 PHE A CA 1
ATOM 730 C C . PHE A 1 94 ? 4.106 9.120 1.578 1.00 97.69 94 PHE A C 1
ATOM 732 O O . PHE A 1 94 ? 4.379 8.559 2.641 1.00 97.69 94 PHE A O 1
ATOM 739 N N . TYR A 1 95 ? 3.092 8.741 0.820 1.00 97.94 95 TYR A N 1
ATOM 740 C CA . TYR A 1 95 ? 2.470 7.436 0.967 1.00 97.94 95 TYR A CA 1
ATOM 741 C C . TYR A 1 95 ? 2.181 6.858 -0.415 1.00 97.94 95 TYR A C 1
ATOM 743 O O . TYR A 1 95 ? 2.246 7.547 -1.433 1.00 97.94 95 TYR A O 1
ATOM 751 N N . GLY A 1 96 ? 1.921 5.564 -0.474 1.00 98.19 96 GLY A N 1
ATOM 752 C CA . GLY A 1 96 ? 1.824 4.859 -1.734 1.00 98.19 96 GLY A CA 1
ATOM 753 C C . GLY A 1 96 ? 1.127 3.523 -1.613 1.00 98.19 96 GLY A C 1
ATOM 754 O O . GLY A 1 96 ? 0.965 2.986 -0.519 1.00 98.19 96 GLY A O 1
ATOM 755 N N . PHE A 1 97 ? 0.752 2.975 -2.763 1.00 98.69 97 PHE A N 1
ATOM 756 C CA . PHE A 1 97 ? 0.184 1.638 -2.853 1.00 98.69 97 PHE A CA 1
ATOM 757 C C . PHE A 1 97 ? 1.088 0.720 -3.665 1.00 98.69 97 PHE A C 1
ATOM 759 O O . PHE A 1 97 ? 1.810 1.170 -4.556 1.00 98.69 97 PHE A O 1
ATOM 766 N N . HIS A 1 98 ? 1.057 -0.572 -3.352 1.00 98.69 98 HIS A N 1
ATOM 767 C CA . HIS A 1 98 ? 1.523 -1.625 -4.249 1.00 98.69 98 HIS A CA 1
ATOM 768 C C . HIS A 1 98 ? 0.398 -2.636 -4.432 1.00 98.69 98 HIS A C 1
ATOM 770 O O . HIS A 1 98 ? -0.045 -3.230 -3.454 1.00 98.69 98 HIS A O 1
ATOM 776 N N . ILE A 1 99 ? -0.075 -2.856 -5.653 1.00 98.62 99 ILE A N 1
ATOM 777 C CA . ILE A 1 99 ? -1.124 -3.844 -5.934 1.00 98.62 99 ILE A CA 1
ATOM 778 C C . ILE A 1 99 ? -0.571 -4.897 -6.874 1.00 98.62 99 ILE A C 1
ATOM 780 O O . ILE A 1 99 ? 0.167 -4.575 -7.803 1.00 98.62 99 ILE A O 1
ATOM 784 N N . ARG A 1 100 ? -0.950 -6.155 -6.647 1.00 97.56 100 ARG A N 1
ATOM 785 C CA . ARG A 1 100 ? -0.650 -7.274 -7.545 1.00 97.56 100 ARG A CA 1
ATOM 786 C C . ARG A 1 100 ? -1.838 -8.216 -7.687 1.00 97.56 100 ARG A C 1
ATOM 788 O O . ARG A 1 100 ? -2.649 -8.323 -6.769 1.00 97.56 100 ARG A O 1
ATOM 795 N N . PHE A 1 101 ? -1.901 -8.934 -8.802 1.00 96.94 101 PHE A N 1
ATOM 796 C CA . PHE A 1 101 ? -3.023 -9.823 -9.136 1.00 96.94 101 PHE A CA 1
ATOM 797 C C . PHE A 1 101 ? -2.721 -11.318 -9.019 1.00 96.94 101 PHE A C 1
ATOM 799 O O . PHE A 1 101 ? -3.638 -12.129 -9.088 1.00 96.94 101 PHE A O 1
ATOM 806 N N . THR A 1 102 ? -1.467 -11.689 -8.792 1.00 96.06 102 THR A N 1
ATOM 807 C CA . THR A 1 102 ? -1.025 -13.083 -8.676 1.00 96.06 102 THR A CA 1
ATOM 808 C C . THR A 1 102 ? -0.021 -13.238 -7.542 1.00 96.06 102 THR A C 1
ATOM 810 O O . THR A 1 102 ? 0.526 -12.255 -7.035 1.00 96.06 102 THR A O 1
ATOM 813 N N . GLU A 1 103 ? 0.230 -14.489 -7.160 1.00 94.50 103 GLU A N 1
ATOM 814 C CA . GLU A 1 103 ? 1.218 -14.862 -6.146 1.00 94.50 103 GLU A CA 1
ATOM 815 C C . GLU A 1 103 ? 2.626 -14.377 -6.496 1.00 94.50 103 GLU A C 1
ATOM 817 O O . GLU A 1 103 ? 3.253 -13.670 -5.707 1.00 94.50 103 GLU A O 1
ATOM 822 N N . ILE A 1 104 ? 3.073 -14.695 -7.710 1.00 95.50 104 ILE A N 1
ATOM 823 C CA . ILE A 1 104 ? 4.314 -14.191 -8.289 1.00 95.50 104 ILE A CA 1
ATOM 824 C C . ILE A 1 104 ? 3.929 -13.076 -9.246 1.00 95.50 104 ILE A C 1
ATOM 826 O O . ILE A 1 104 ? 3.170 -13.317 -10.189 1.00 95.50 104 ILE A O 1
ATOM 830 N N . ALA A 1 105 ? 4.401 -11.857 -9.000 1.00 96.25 105 ALA A N 1
ATOM 831 C CA . ALA A 1 105 ? 4.012 -10.710 -9.808 1.00 96.25 105 ALA A CA 1
ATOM 832 C C . ALA A 1 105 ? 5.165 -9.744 -10.057 1.00 96.25 105 ALA A C 1
ATOM 834 O O . ALA A 1 105 ? 6.080 -9.599 -9.242 1.00 96.25 105 ALA A O 1
ATOM 835 N N . ARG A 1 106 ? 5.086 -9.044 -11.189 1.00 95.69 106 ARG A N 1
ATOM 836 C CA . ARG A 1 106 ? 6.065 -8.040 -11.591 1.00 95.69 106 ARG A CA 1
ATOM 837 C C . ARG A 1 106 ? 5.416 -6.741 -12.041 1.00 95.69 106 ARG A C 1
ATOM 839 O O . ARG A 1 106 ? 4.372 -6.746 -12.698 1.00 95.69 106 ARG A O 1
ATOM 846 N N . GLY A 1 107 ? 6.079 -5.626 -11.750 1.00 95.12 107 GLY A N 1
ATOM 847 C CA . GLY A 1 107 ? 5.462 -4.322 -11.939 1.00 95.12 107 GLY A CA 1
ATOM 848 C C . GLY A 1 107 ? 6.391 -3.136 -11.783 1.00 95.12 107 GLY A C 1
ATOM 849 O O . GLY A 1 107 ? 7.319 -3.144 -10.978 1.00 95.12 107 GLY A O 1
ATOM 850 N N . GLY A 1 108 ? 6.103 -2.089 -12.556 1.00 96.62 108 GLY A N 1
ATOM 851 C CA . GLY A 1 108 ? 6.776 -0.799 -12.440 1.00 96.62 108 GLY A CA 1
ATOM 852 C C . GLY A 1 108 ? 6.375 -0.044 -11.169 1.00 96.62 108 GLY A C 1
ATOM 853 O O . GLY A 1 108 ? 5.219 -0.128 -10.744 1.00 96.62 108 GLY A O 1
ATOM 854 N N . ILE A 1 109 ? 7.294 0.729 -10.594 1.00 98.06 109 ILE A N 1
ATOM 855 C CA . ILE A 1 109 ? 7.005 1.658 -9.493 1.00 98.06 109 ILE A CA 1
ATOM 856 C C . ILE A 1 109 ? 7.014 3.079 -10.040 1.00 98.06 109 ILE A C 1
ATOM 858 O O . ILE A 1 109 ? 8.018 3.523 -10.587 1.00 98.06 109 ILE A O 1
ATOM 862 N N . ARG A 1 110 ? 5.908 3.799 -9.881 1.00 98.00 110 ARG A N 1
ATOM 863 C CA . ARG A 1 110 ? 5.728 5.182 -10.325 1.00 98.00 110 ARG A CA 1
ATOM 864 C C . ARG A 1 110 ? 5.873 6.144 -9.160 1.00 98.00 110 ARG A C 1
ATOM 866 O O . ARG A 1 110 ? 5.271 5.926 -8.112 1.00 98.00 110 ARG A O 1
ATOM 873 N N . LEU A 1 111 ? 6.597 7.239 -9.365 1.00 97.81 111 LEU A N 1
ATOM 874 C CA . LEU A 1 111 ? 6.657 8.339 -8.406 1.00 97.81 111 LEU A CA 1
ATOM 875 C C . LEU A 1 111 ? 5.855 9.531 -8.933 1.00 97.81 111 LEU A C 1
ATOM 877 O O . LEU A 1 111 ? 6.140 10.074 -10.000 1.00 97.81 111 LEU A O 1
ATOM 881 N N . ILE A 1 112 ? 4.828 9.918 -8.182 1.00 97.88 112 ILE A N 1
ATOM 882 C CA . ILE A 1 112 ? 3.835 10.921 -8.553 1.00 97.88 112 ILE A CA 1
ATOM 883 C C . ILE A 1 112 ? 4.173 12.237 -7.859 1.00 97.88 112 ILE A C 1
ATOM 885 O O . ILE A 1 112 ? 4.126 12.357 -6.632 1.00 97.88 112 ILE A O 1
ATOM 889 N N . LEU A 1 113 ? 4.483 13.236 -8.681 1.00 96.56 113 LEU A N 1
ATOM 890 C CA . LEU A 1 113 ? 4.724 14.609 -8.260 1.00 96.56 113 LEU A CA 1
ATOM 891 C C . LEU A 1 113 ? 3.473 15.459 -8.501 1.00 96.56 113 LEU A C 1
ATOM 893 O O . LEU A 1 113 ? 2.755 15.296 -9.487 1.00 96.56 113 LEU A O 1
ATOM 897 N N . SER A 1 114 ? 3.220 16.397 -7.599 1.00 96.44 114 SER A N 1
ATOM 898 C CA . SER A 1 114 ? 2.088 17.312 -7.634 1.00 96.44 114 SER A CA 1
ATOM 899 C C . SER A 1 114 ? 2.582 18.749 -7.736 1.00 96.44 114 SER A C 1
ATOM 901 O O . SER A 1 114 ? 3.125 19.304 -6.787 1.00 96.44 114 SER A O 1
ATOM 903 N N . ARG A 1 115 ? 2.338 19.386 -8.887 1.00 91.81 115 ARG A N 1
ATOM 904 C CA . ARG A 1 115 ? 2.766 20.774 -9.154 1.00 91.81 115 ARG A CA 1
ATOM 905 C C . ARG A 1 115 ? 2.123 21.830 -8.246 1.00 91.81 115 ARG A C 1
ATOM 907 O O . ARG A 1 115 ? 2.619 22.945 -8.166 1.00 91.81 115 ARG A O 1
ATOM 914 N N . ASN A 1 116 ? 0.977 21.520 -7.638 1.00 94.06 116 ASN A N 1
ATOM 915 C CA . ASN A 1 116 ? 0.261 22.402 -6.717 1.00 94.06 116 ASN A CA 1
ATOM 916 C C . ASN A 1 116 ? -0.703 21.605 -5.819 1.00 94.06 116 ASN A C 1
ATOM 918 O O . ASN A 1 116 ? -0.954 20.417 -6.047 1.00 94.06 116 ASN A O 1
ATOM 922 N N . LYS A 1 117 ? -1.274 22.278 -4.810 1.00 95.12 117 LYS A N 1
ATOM 923 C CA . LYS A 1 117 ? -2.190 21.678 -3.824 1.00 95.12 117 LYS A CA 1
ATOM 924 C C . LYS A 1 117 ? -3.458 21.097 -4.458 1.00 95.12 117 LYS A C 1
ATOM 926 O O . LYS A 1 117 ? -3.969 20.094 -3.971 1.00 95.12 117 LYS A O 1
ATOM 931 N N . GLN A 1 118 ? -3.975 21.699 -5.529 1.00 96.38 118 GLN A N 1
ATOM 932 C CA . GLN A 1 118 ? -5.164 21.203 -6.228 1.00 96.38 118 GLN A CA 1
ATOM 933 C C . GLN A 1 118 ? -4.881 19.861 -6.911 1.00 96.38 118 GLN A C 1
ATOM 935 O O . GLN A 1 118 ? -5.655 18.918 -6.755 1.00 96.38 118 GLN A O 1
ATOM 940 N N . VAL A 1 119 ? -3.748 19.751 -7.611 1.00 96.44 119 VAL A N 1
ATOM 941 C CA . VAL A 1 119 ? -3.296 18.493 -8.221 1.00 96.44 119 VAL A CA 1
ATOM 942 C C . VAL A 1 119 ? -3.008 17.447 -7.148 1.00 96.44 119 VAL A C 1
ATOM 944 O O . VAL A 1 119 ? -3.456 16.316 -7.290 1.00 96.44 119 VAL A O 1
ATOM 947 N N . TYR A 1 120 ? -2.365 17.830 -6.041 1.00 97.31 120 TYR A N 1
ATOM 948 C CA . TYR A 1 120 ? -2.125 16.916 -4.922 1.00 97.31 120 TYR A CA 1
ATOM 949 C C . TYR A 1 120 ? -3.426 16.339 -4.358 1.00 97.31 120 TYR A C 1
ATOM 951 O O . TYR A 1 120 ? -3.542 15.128 -4.205 1.00 97.31 120 TYR A O 1
ATOM 959 N N . LYS A 1 121 ? -4.440 17.181 -4.109 1.00 97.00 121 LYS A N 1
ATOM 960 C CA . LYS A 1 121 ? -5.755 16.724 -3.631 1.00 97.00 121 LYS A CA 1
ATOM 961 C C . LYS A 1 121 ? -6.417 15.748 -4.604 1.00 97.00 121 LYS A C 1
ATOM 963 O O . LYS A 1 121 ? -6.992 14.761 -4.157 1.00 97.00 121 LYS A O 1
ATOM 968 N N . LYS A 1 122 ? -6.315 16.003 -5.915 1.00 97.12 122 LYS A N 1
ATOM 969 C CA . LYS A 1 122 ? -6.829 15.089 -6.943 1.00 97.12 122 LYS A CA 1
ATOM 970 C C . LYS A 1 122 ? -6.097 13.747 -6.901 1.00 97.12 122 LYS A C 1
ATOM 972 O O . LYS A 1 122 ? -6.754 12.723 -6.767 1.00 97.12 122 LYS A O 1
ATOM 977 N N . ASN A 1 123 ? -4.764 13.769 -6.951 1.00 97.31 123 ASN A N 1
ATOM 978 C CA . ASN A 1 123 ? -3.936 12.562 -6.925 1.00 97.31 123 ASN A CA 1
ATOM 979 C C . ASN A 1 123 ? -4.188 11.744 -5.653 1.00 97.31 123 ASN A C 1
ATOM 981 O O . ASN A 1 123 ? -4.380 10.540 -5.730 1.00 97.31 123 ASN A O 1
ATOM 985 N N . CYS A 1 124 ? -4.270 12.405 -4.497 1.00 96.38 124 CYS A N 1
ATOM 986 C CA . CYS A 1 124 ? -4.609 11.797 -3.210 1.00 96.38 124 CYS A CA 1
ATOM 987 C C . CYS A 1 124 ? -5.963 11.066 -3.253 1.00 96.38 124 CYS A C 1
ATOM 989 O O . CYS A 1 124 ? -6.059 9.911 -2.845 1.00 96.38 124 CYS A O 1
ATOM 991 N N . ALA A 1 125 ? -6.999 11.702 -3.810 1.00 96.12 125 ALA A N 1
ATOM 992 C CA . ALA A 1 125 ? -8.338 11.122 -3.881 1.00 96.12 125 ALA A CA 1
ATOM 993 C C . ALA A 1 125 ? -8.435 9.901 -4.815 1.00 96.12 125 ALA A C 1
ATOM 995 O O . ALA A 1 125 ? -9.272 9.030 -4.582 1.00 96.12 125 ALA A O 1
ATOM 996 N N . THR A 1 126 ? -7.600 9.830 -5.857 1.00 96.69 126 THR A N 1
ATOM 997 C CA . THR A 1 126 ? -7.663 8.778 -6.887 1.00 96.69 126 THR A CA 1
ATOM 998 C C . THR A 1 126 ? -6.514 7.772 -6.825 1.00 96.69 126 THR A C 1
ATOM 1000 O O . THR A 1 126 ? -6.495 6.843 -7.627 1.00 96.69 126 THR A O 1
ATOM 1003 N N . LEU A 1 127 ? -5.566 7.914 -5.890 1.00 98.00 127 LEU A N 1
ATOM 1004 C CA . LEU A 1 127 ? -4.303 7.161 -5.895 1.00 98.00 127 LEU A CA 1
ATOM 1005 C C . LEU A 1 127 ? -4.499 5.639 -5.911 1.00 98.00 127 LEU A C 1
ATOM 1007 O O . LEU A 1 127 ? -3.804 4.932 -6.640 1.00 98.00 127 LEU A O 1
ATOM 1011 N N . LEU A 1 128 ? -5.436 5.138 -5.101 1.00 97.88 128 LEU A N 1
ATOM 1012 C CA . LEU A 1 128 ? -5.733 3.708 -5.015 1.00 97.88 128 LEU A CA 1
ATOM 1013 C C . LEU A 1 128 ? -6.305 3.171 -6.334 1.00 97.88 128 LEU A C 1
ATOM 1015 O O . LEU A 1 128 ? -5.890 2.116 -6.804 1.00 97.88 128 LEU A O 1
ATOM 1019 N N . GLU A 1 129 ? -7.249 3.902 -6.927 1.00 97.75 129 GLU A N 1
ATOM 1020 C CA . GLU A 1 129 ? -7.882 3.533 -8.195 1.00 97.75 129 GLU A CA 1
ATOM 1021 C C . GLU A 1 129 ? -6.872 3.579 -9.349 1.00 97.75 129 GLU A C 1
ATOM 1023 O O . GLU A 1 129 ? -6.805 2.653 -10.153 1.00 97.75 129 GLU A O 1
ATOM 1028 N N . GLU A 1 130 ? -6.020 4.607 -9.393 1.00 97.50 130 GLU A N 1
ATOM 1029 C CA . GLU A 1 130 ? -4.939 4.709 -10.376 1.00 97.50 130 GLU A CA 1
ATOM 1030 C C . GLU A 1 130 ? -3.964 3.530 -10.254 1.00 97.50 130 GLU A C 1
ATOM 1032 O O . GLU A 1 130 ? -3.671 2.864 -11.249 1.00 97.50 130 GLU A O 1
ATOM 1037 N N . ASN A 1 131 ? -3.492 3.229 -9.038 1.00 98.50 131 ASN A N 1
ATOM 1038 C CA . ASN A 1 131 ? -2.584 2.107 -8.802 1.00 98.50 131 ASN A CA 1
ATOM 1039 C C . ASN A 1 131 ? -3.209 0.772 -9.228 1.00 98.50 131 ASN A C 1
ATOM 1041 O O . ASN A 1 131 ? -2.564 -0.014 -9.925 1.00 98.50 131 ASN A O 1
ATOM 1045 N N . TYR A 1 132 ? -4.475 0.552 -8.863 1.00 98.56 132 TYR A N 1
ATOM 1046 C CA . TYR A 1 132 ? -5.228 -0.640 -9.234 1.00 98.56 132 TYR A CA 1
ATOM 1047 C C . TYR A 1 132 ? -5.331 -0.785 -10.756 1.00 98.56 132 TYR A C 1
ATOM 1049 O O . TYR A 1 132 ? -4.985 -1.834 -11.295 1.00 98.56 132 TYR A O 1
ATOM 1057 N N . ASN A 1 133 ? -5.742 0.271 -11.463 1.00 98.12 133 ASN A N 1
ATOM 1058 C CA . ASN A 1 133 ? -5.924 0.245 -12.916 1.00 98.12 133 ASN A CA 1
ATOM 1059 C C . ASN A 1 133 ? -4.609 -0.023 -13.659 1.00 98.12 133 ASN A C 1
ATOM 1061 O O . ASN A 1 133 ? -4.577 -0.784 -14.633 1.00 98.12 133 ASN A O 1
ATOM 1065 N N . LEU A 1 134 ? -3.502 0.551 -13.180 1.00 97.81 134 LEU A N 1
ATOM 1066 C CA . LEU A 1 134 ? -2.173 0.293 -13.729 1.00 97.81 134 LEU A CA 1
ATOM 1067 C C . LEU A 1 134 ? -1.726 -1.156 -13.484 1.00 97.81 134 LEU A C 1
ATOM 1069 O O . LEU A 1 134 ? -1.217 -1.797 -14.406 1.00 97.81 134 LEU A O 1
ATOM 1073 N N . ALA A 1 135 ? -1.936 -1.689 -12.277 1.00 98.00 135 ALA A N 1
ATOM 1074 C CA . ALA A 1 135 ? -1.621 -3.081 -11.950 1.00 98.00 135 ALA A CA 1
ATOM 1075 C C . ALA A 1 135 ? -2.484 -4.064 -12.757 1.00 98.00 135 ALA A C 1
ATOM 1077 O O . ALA A 1 135 ? -1.972 -5.057 -13.270 1.00 98.00 135 ALA A O 1
ATOM 1078 N N . TYR A 1 136 ? -3.771 -3.761 -12.937 1.00 97.38 136 TYR A N 1
ATOM 1079 C CA . TYR A 1 136 ? -4.701 -4.592 -13.699 1.00 97.38 136 TYR A CA 1
ATOM 1080 C C . TYR A 1 136 ? -4.339 -4.608 -15.186 1.00 97.38 136 TYR A C 1
ATOM 1082 O O . TYR A 1 136 ? -4.287 -5.661 -15.817 1.00 97.38 136 TYR A O 1
ATOM 1090 N N . THR A 1 137 ? -3.962 -3.454 -15.737 1.00 96.38 137 THR A N 1
ATOM 1091 C CA . THR A 1 137 ? -3.426 -3.376 -17.101 1.00 96.38 137 THR A CA 1
ATOM 1092 C C . THR A 1 137 ? -2.157 -4.220 -17.248 1.00 96.38 137 THR A C 1
ATOM 1094 O O . THR A 1 137 ? -1.980 -4.892 -18.263 1.00 96.38 137 THR A O 1
ATOM 1097 N N . GLN A 1 138 ? -1.275 -4.225 -16.241 1.00 95.00 138 GLN A N 1
ATOM 1098 C CA . GLN A 1 138 ? -0.081 -5.072 -16.253 1.00 95.00 138 GLN A CA 1
ATOM 1099 C C . GLN A 1 138 ? -0.437 -6.563 -16.188 1.00 95.00 138 GLN A C 1
ATOM 1101 O O . GLN A 1 138 ? 0.195 -7.362 -16.874 1.00 95.00 138 GLN A O 1
ATOM 1106 N N . GLN A 1 139 ? -1.474 -6.933 -15.432 1.00 96.06 139 GLN A N 1
ATOM 1107 C CA . GLN A 1 139 ? -1.959 -8.312 -15.351 1.00 96.06 139 GLN A CA 1
ATOM 1108 C C . GLN A 1 139 ? -2.420 -8.815 -16.719 1.00 96.06 139 GLN A C 1
ATOM 1110 O O . GLN A 1 139 ? -2.044 -9.908 -17.127 1.00 96.06 139 GLN A O 1
ATOM 1115 N N . LEU A 1 140 ? -3.178 -7.999 -17.455 1.00 94.12 140 LEU A N 1
ATOM 1116 C CA . LEU A 1 140 ? -3.655 -8.350 -18.796 1.00 94.12 140 LEU A CA 1
ATOM 1117 C C . LEU A 1 140 ? -2.515 -8.455 -19.824 1.00 94.12 140 LEU A C 1
ATOM 1119 O O . LEU A 1 140 ? -2.612 -9.226 -20.777 1.00 94.12 140 LEU A O 1
ATOM 1123 N N . LYS A 1 141 ? -1.427 -7.696 -19.634 1.00 91.62 141 LYS A N 1
ATOM 1124 C CA . LYS A 1 141 ? -0.232 -7.757 -20.491 1.00 91.62 141 LYS A CA 1
ATOM 1125 C C . LYS A 1 141 ? 0.624 -8.997 -20.232 1.00 91.62 141 LYS A C 1
ATOM 1127 O O . LYS A 1 141 ? 1.200 -9.526 -21.174 1.00 91.62 141 LYS A O 1
ATOM 1132 N N . ASN A 1 142 ? 0.697 -9.469 -18.990 1.00 88.19 142 ASN A N 1
ATOM 1133 C CA . ASN A 1 142 ? 1.582 -10.565 -18.581 1.00 88.19 142 ASN A CA 1
ATOM 1134 C C . ASN A 1 142 ? 1.018 -11.974 -18.863 1.00 88.19 142 ASN A C 1
ATOM 1136 O O . ASN A 1 142 ? 1.455 -12.945 -18.258 1.00 88.19 142 ASN A O 1
ATOM 1140 N N . LYS A 1 143 ? 0.056 -12.111 -19.781 1.00 80.19 143 LYS A N 1
ATOM 1141 C CA . LYS A 1 143 ? -0.629 -13.383 -20.074 1.00 80.19 143 LYS A CA 1
ATOM 1142 C C . LYS A 1 143 ? 0.292 -14.517 -20.562 1.00 80.19 143 LYS A C 1
ATOM 1144 O O . LYS A 1 143 ? -0.085 -15.677 -20.451 1.00 80.19 143 LYS A O 1
ATOM 1149 N N . ASP A 1 144 ? 1.469 -14.175 -21.089 1.00 85.88 144 ASP A N 1
ATOM 1150 C CA . ASP A 1 144 ? 2.400 -15.114 -21.730 1.00 85.88 144 ASP A CA 1
ATOM 1151 C C . ASP A 1 144 ? 3.649 -15.421 -20.868 1.00 85.88 144 ASP A C 1
ATOM 1153 O O . ASP A 1 144 ? 4.585 -16.059 -21.346 1.00 85.88 144 ASP A O 1
ATOM 1157 N N . ILE A 1 145 ? 3.702 -14.956 -19.611 1.00 88.12 145 ILE A N 1
ATOM 1158 C CA . ILE A 1 145 ? 4.823 -15.181 -18.677 1.00 88.12 145 ILE A CA 1
ATOM 1159 C C . ILE A 1 145 ? 4.312 -15.718 -17.328 1.00 88.12 145 ILE A C 1
ATOM 1161 O O . ILE A 1 145 ? 3.140 -15.521 -17.004 1.00 88.12 145 ILE A O 1
ATOM 1165 N N . PRO A 1 146 ? 5.149 -16.403 -16.522 1.00 85.75 146 PRO A N 1
ATOM 1166 C CA . PRO A 1 146 ? 4.698 -16.978 -15.254 1.00 85.75 146 PRO A CA 1
ATOM 1167 C C . PRO A 1 146 ? 4.339 -15.927 -14.190 1.00 85.75 146 PRO A C 1
ATOM 1169 O O . PRO A 1 146 ? 3.545 -16.216 -13.294 1.00 85.75 146 PRO A O 1
ATOM 1172 N N . GLU A 1 147 ? 4.899 -14.715 -14.257 1.00 91.56 147 GLU A N 1
ATOM 1173 C CA . GLU A 1 147 ? 4.605 -13.639 -13.310 1.00 91.56 147 GLU A CA 1
ATOM 1174 C C . GLU A 1 147 ? 3.414 -12.787 -13.758 1.00 91.56 147 GLU A C 1
ATOM 1176 O O . GLU A 1 147 ? 3.465 -12.116 -14.788 1.00 91.56 147 GLU A O 1
ATOM 1181 N N . GLY A 1 148 ? 2.374 -12.684 -12.933 1.00 94.44 148 GLY A N 1
ATOM 1182 C CA . GLY A 1 148 ? 1.276 -11.751 -13.193 1.00 94.44 148 GLY A CA 1
ATOM 1183 C C . GLY A 1 148 ? 1.654 -10.286 -12.954 1.00 94.44 148 GLY A C 1
ATOM 1184 O O . GLY A 1 148 ? 2.813 -9.917 -12.742 1.00 94.44 148 GLY A O 1
ATOM 1185 N N . GLY A 1 149 ? 0.664 -9.408 -13.049 1.00 95.88 149 GLY A N 1
ATOM 1186 C CA . GLY A 1 149 ? 0.849 -7.966 -13.015 1.00 95.88 149 GLY A CA 1
ATOM 1187 C C . GLY A 1 149 ? 0.849 -7.386 -11.612 1.00 95.88 149 GLY A C 1
ATOM 1188 O O . GLY A 1 149 ? -0.021 -7.695 -10.792 1.00 95.88 149 GLY A O 1
ATOM 1189 N N . SER A 1 150 ? 1.789 -6.477 -11.369 1.00 97.50 150 SER A N 1
ATOM 1190 C CA . SER A 1 150 ? 1.769 -5.576 -10.223 1.00 97.50 150 SER A CA 1
ATOM 1191 C C . SER A 1 150 ? 2.059 -4.125 -10.610 1.00 97.50 150 SER A C 1
ATOM 1193 O O . SER A 1 150 ? 2.462 -3.818 -11.739 1.00 97.50 150 SER A O 1
ATOM 1195 N N . LYS A 1 151 ? 1.829 -3.204 -9.673 1.00 98.38 151 LYS A N 1
ATOM 1196 C CA . LYS A 1 151 ? 2.225 -1.801 -9.795 1.00 98.38 151 LYS A CA 1
ATOM 1197 C C . LYS A 1 151 ? 2.451 -1.160 -8.437 1.00 98.38 151 LYS A C 1
ATOM 1199 O O . LYS A 1 151 ? 1.624 -1.306 -7.543 1.00 98.38 151 LYS A O 1
ATOM 1204 N N . GLY A 1 152 ? 3.513 -0.367 -8.325 1.00 98.44 152 GLY A N 1
ATOM 1205 C CA . GLY A 1 152 ? 3.714 0.561 -7.216 1.00 98.44 152 GLY A CA 1
ATOM 1206 C C . GLY A 1 152 ? 3.407 2.002 -7.616 1.00 98.44 152 GLY A C 1
ATOM 1207 O O . GLY A 1 152 ? 3.753 2.420 -8.719 1.00 98.44 152 GLY A O 1
ATOM 1208 N N . THR A 1 153 ? 2.798 2.779 -6.726 1.00 98.56 153 THR A N 1
ATOM 1209 C CA . THR A 1 153 ? 2.685 4.240 -6.844 1.00 98.56 153 THR A CA 1
ATOM 1210 C C . THR A 1 153 ? 3.136 4.891 -5.545 1.00 98.56 153 THR A C 1
ATOM 1212 O O . THR A 1 153 ? 2.770 4.438 -4.466 1.00 98.56 153 THR A O 1
ATOM 1215 N N . ILE A 1 154 ? 3.927 5.955 -5.651 1.00 98.44 154 ILE A N 1
ATOM 1216 C CA . ILE A 1 154 ? 4.454 6.749 -4.538 1.00 98.44 154 ILE A CA 1
ATOM 1217 C C . ILE A 1 154 ? 3.966 8.179 -4.742 1.00 98.44 154 ILE A C 1
ATOM 1219 O O . ILE A 1 154 ? 4.420 8.845 -5.670 1.00 98.44 154 ILE A O 1
ATOM 1223 N N . LEU A 1 155 ? 3.042 8.655 -3.913 1.00 98.44 155 LEU A N 1
ATOM 1224 C CA . LEU A 1 155 ? 2.588 10.041 -3.940 1.00 98.44 155 LEU A CA 1
ATOM 1225 C C . LEU A 1 155 ? 3.415 10.873 -2.960 1.00 98.44 155 LEU A C 1
ATOM 1227 O O . LEU A 1 155 ? 3.363 10.646 -1.755 1.00 98.44 155 LEU A O 1
ATOM 1231 N N . MET A 1 156 ? 4.156 11.846 -3.488 1.00 98.06 156 MET A N 1
ATOM 1232 C CA . MET A 1 156 ? 4.965 12.761 -2.682 1.00 98.06 156 MET A CA 1
ATOM 1233 C C . MET A 1 156 ? 4.107 13.853 -2.040 1.00 98.06 156 MET A C 1
ATOM 1235 O O . MET A 1 156 ? 3.253 14.442 -2.713 1.00 98.06 156 MET A O 1
ATOM 1239 N N . ASP A 1 157 ? 4.412 14.202 -0.790 1.00 96.06 157 ASP A N 1
ATOM 1240 C CA . ASP A 1 157 ? 3.801 15.336 -0.089 1.00 96.06 157 ASP A CA 1
ATOM 1241 C C . ASP A 1 157 ? 4.139 16.667 -0.764 1.00 96.06 157 ASP A C 1
ATOM 1243 O O . ASP A 1 157 ? 5.210 16.827 -1.357 1.00 96.06 157 ASP A O 1
ATOM 1247 N N . THR A 1 158 ? 3.252 17.662 -0.661 1.00 93.94 158 THR A N 1
ATOM 1248 C CA . THR A 1 158 ? 3.375 18.949 -1.379 1.00 93.94 158 THR A CA 1
ATOM 1249 C C . THR A 1 158 ? 4.685 19.687 -1.130 1.00 93.94 158 THR A C 1
ATOM 1251 O O . THR A 1 158 ? 5.139 20.415 -2.009 1.00 93.94 158 THR A O 1
ATOM 1254 N N . ASP A 1 159 ? 5.309 19.460 0.023 1.00 92.56 159 ASP A N 1
ATOM 1255 C CA . ASP A 1 159 ? 6.528 20.154 0.443 1.00 92.56 159 ASP A CA 1
ATOM 1256 C C . ASP A 1 159 ? 7.798 19.351 0.091 1.00 92.56 159 ASP A C 1
ATOM 1258 O O . ASP A 1 159 ? 8.918 19.800 0.309 1.00 92.56 159 ASP A O 1
ATOM 1262 N N . SER A 1 160 ? 7.633 18.156 -0.490 1.00 92.81 160 SER A N 1
ATOM 1263 C CA . SER A 1 160 ? 8.694 17.183 -0.779 1.00 92.81 160 SER A CA 1
ATOM 1264 C C . SER A 1 160 ? 8.737 16.784 -2.260 1.00 92.81 160 SER A C 1
ATOM 1266 O O . SER A 1 160 ? 8.932 15.623 -2.607 1.00 92.81 160 SER A O 1
ATOM 1268 N N . GLN A 1 161 ? 8.590 17.753 -3.165 1.00 94.50 161 GLN A N 1
ATOM 1269 C CA . GLN A 1 161 ? 8.430 17.521 -4.612 1.00 94.50 161 GLN A CA 1
ATOM 1270 C C . GLN A 1 161 ? 9.749 17.428 -5.413 1.00 94.50 161 GLN A C 1
ATOM 1272 O O . GLN A 1 161 ? 9.721 17.257 -6.632 1.00 94.50 161 GLN A O 1
ATOM 1277 N N . ASN A 1 162 ? 10.921 17.548 -4.774 1.00 95.25 162 ASN A N 1
ATOM 1278 C CA . ASN A 1 162 ? 12.204 17.478 -5.479 1.00 95.25 162 ASN A CA 1
ATOM 1279 C C . ASN A 1 162 ? 12.568 16.029 -5.833 1.00 95.25 162 ASN A C 1
ATOM 1281 O O . ASN A 1 162 ? 12.929 15.229 -4.972 1.00 95.25 162 ASN A O 1
ATOM 1285 N N . LEU A 1 163 ? 12.554 15.708 -7.127 1.00 92.44 163 LEU A N 1
ATOM 1286 C CA . LEU A 1 163 ? 12.787 14.345 -7.594 1.00 92.44 163 LEU A CA 1
ATOM 1287 C C . LEU A 1 163 ? 14.162 13.780 -7.192 1.00 92.44 163 LEU A C 1
ATOM 1289 O O . LEU A 1 163 ? 14.266 12.613 -6.827 1.00 92.44 163 LEU A O 1
ATOM 1293 N N . LYS A 1 164 ? 15.225 14.590 -7.240 1.00 91.00 164 LYS A N 1
ATOM 1294 C CA . LYS A 1 164 ? 16.604 14.116 -7.026 1.00 91.00 164 LYS A CA 1
ATOM 1295 C C . LYS A 1 164 ? 16.935 13.889 -5.547 1.00 91.00 164 LYS A C 1
ATOM 1297 O O . LYS A 1 164 ? 17.794 13.059 -5.246 1.00 91.00 164 LYS A O 1
ATOM 1302 N N . THR A 1 165 ? 16.280 14.616 -4.642 1.00 92.31 165 THR A N 1
ATOM 1303 C CA . THR A 1 165 ? 16.490 14.507 -3.192 1.00 92.31 165 THR A CA 1
ATOM 1304 C C . THR A 1 165 ? 15.364 13.717 -2.530 1.00 92.31 165 THR A C 1
ATOM 1306 O O . THR A 1 165 ? 15.508 12.506 -2.362 1.00 92.31 165 THR A O 1
ATOM 1309 N N . SER A 1 166 ? 14.242 14.366 -2.211 1.00 94.06 166 SER A N 1
ATOM 1310 C CA . SER A 1 166 ? 13.112 13.758 -1.503 1.00 94.06 166 SER A CA 1
ATOM 1311 C C . SER A 1 166 ? 12.470 12.627 -2.299 1.00 94.06 166 SER A C 1
ATOM 1313 O O . SER A 1 166 ? 12.092 11.618 -1.717 1.00 94.06 166 SER A O 1
ATOM 1315 N N . GLY A 1 167 ? 12.403 12.736 -3.629 1.00 95.06 167 GLY A N 1
ATOM 1316 C CA . GLY A 1 167 ? 11.871 11.672 -4.482 1.00 95.06 167 GLY A CA 1
ATOM 13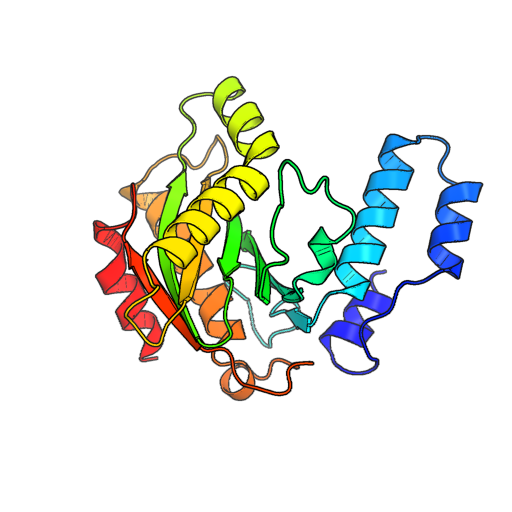17 C C . GLY A 1 167 ? 12.725 10.401 -4.439 1.00 95.06 167 GLY A C 1
ATOM 1318 O O . GLY A 1 167 ? 12.205 9.297 -4.281 1.00 95.06 167 GLY A O 1
ATOM 1319 N N . ARG A 1 168 ? 14.052 10.553 -4.496 1.00 94.94 168 ARG A N 1
ATOM 1320 C CA . ARG A 1 168 ? 14.999 9.438 -4.344 1.00 94.94 168 ARG A CA 1
ATOM 1321 C C . ARG A 1 168 ? 14.902 8.794 -2.959 1.00 94.94 168 ARG A C 1
ATOM 1323 O O . ARG A 1 168 ? 14.945 7.571 -2.855 1.00 94.94 168 ARG A O 1
ATOM 1330 N N . GLU A 1 169 ? 14.795 9.601 -1.905 1.00 95.50 169 GLU A N 1
ATOM 1331 C CA . GLU A 1 169 ? 14.628 9.109 -0.533 1.00 95.50 169 GLU A CA 1
ATOM 1332 C C . GLU A 1 169 ? 13.310 8.344 -0.370 1.00 95.50 169 GLU A C 1
ATOM 1334 O O . GLU A 1 169 ? 13.316 7.220 0.123 1.00 95.50 169 GLU A O 1
ATOM 1339 N N . ALA A 1 170 ? 12.204 8.894 -0.873 1.00 97.06 170 ALA A N 1
ATOM 1340 C CA . ALA A 1 170 ? 10.904 8.237 -0.850 1.00 97.06 170 ALA A CA 1
ATOM 1341 C C . ALA A 1 170 ? 10.913 6.901 -1.599 1.00 97.06 170 ALA A C 1
ATOM 1343 O O . ALA A 1 170 ? 10.428 5.906 -1.070 1.00 97.06 170 ALA A O 1
ATOM 1344 N N . PHE A 1 171 ? 11.519 6.848 -2.790 1.00 96.88 171 PHE A N 1
ATOM 1345 C CA . PHE A 1 171 ? 11.680 5.595 -3.528 1.00 96.88 171 PHE A CA 1
ATOM 1346 C C . PHE A 1 171 ? 12.466 4.554 -2.724 1.00 96.88 171 PHE A C 1
ATOM 1348 O O . PHE A 1 171 ? 12.042 3.407 -2.622 1.00 96.88 171 PHE A O 1
ATOM 1355 N N . ASN A 1 172 ? 13.587 4.953 -2.120 1.00 95.50 172 ASN A N 1
ATOM 1356 C CA . ASN A 1 172 ? 14.401 4.053 -1.307 1.00 95.50 172 ASN A CA 1
ATOM 1357 C C . ASN A 1 172 ? 13.632 3.522 -0.092 1.00 95.50 172 ASN A C 1
ATOM 1359 O O . ASN A 1 172 ? 13.619 2.317 0.129 1.00 95.50 172 ASN A O 1
ATOM 1363 N N . ASN A 1 173 ? 12.968 4.403 0.656 1.00 96.88 173 ASN A N 1
ATOM 1364 C CA . ASN A 1 173 ? 12.207 4.024 1.845 1.00 96.88 173 ASN A CA 1
ATOM 1365 C C . ASN A 1 173 ? 11.003 3.141 1.477 1.00 96.88 173 ASN A C 1
ATOM 1367 O O . ASN A 1 173 ? 10.673 2.207 2.200 1.00 96.88 173 ASN A O 1
ATOM 1371 N N . TYR A 1 174 ? 10.368 3.398 0.329 1.00 97.88 174 TYR A N 1
ATOM 1372 C CA . TYR A 1 174 ? 9.298 2.552 -0.197 1.00 97.88 174 TYR A CA 1
ATOM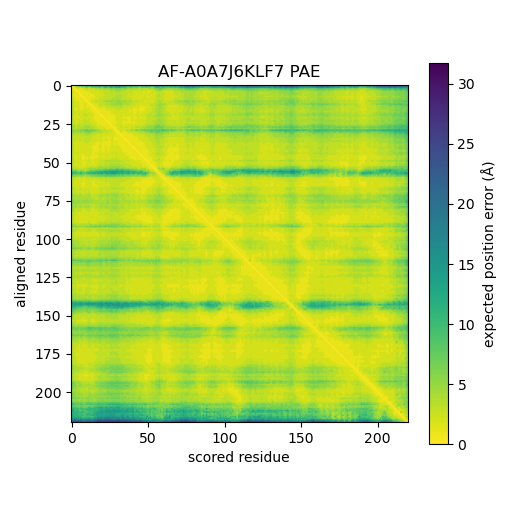 1373 C C . TYR A 1 174 ? 9.798 1.141 -0.533 1.00 97.88 174 TYR A C 1
ATOM 1375 O O . TYR A 1 174 ? 9.164 0.162 -0.147 1.00 97.88 174 TYR A O 1
ATOM 1383 N N . ILE A 1 175 ? 10.940 1.029 -1.224 1.00 96.56 175 ILE A N 1
ATOM 1384 C CA . ILE A 1 175 ? 11.560 -0.267 -1.537 1.00 96.56 175 ILE A CA 1
ATOM 1385 C C . ILE A 1 175 ? 11.950 -1.007 -0.260 1.00 96.56 175 ILE A C 1
ATOM 1387 O O . ILE A 1 175 ? 11.632 -2.183 -0.147 1.00 96.56 175 ILE A O 1
ATOM 1391 N N . ASP A 1 176 ? 12.578 -0.335 0.702 1.00 95.44 176 ASP A N 1
ATOM 1392 C CA . ASP A 1 176 ? 12.959 -0.939 1.984 1.00 95.44 176 ASP A CA 1
ATOM 1393 C C . ASP A 1 176 ? 11.764 -1.519 2.731 1.00 95.44 176 ASP A C 1
ATOM 1395 O O . ASP A 1 176 ? 11.816 -2.654 3.190 1.00 95.44 176 ASP A O 1
ATOM 1399 N N . ALA A 1 177 ? 10.663 -0.770 2.813 1.00 96.94 177 ALA A N 1
ATOM 1400 C CA . ALA A 1 177 ? 9.468 -1.238 3.500 1.00 96.94 177 ALA A CA 1
ATOM 1401 C C . ALA A 1 177 ? 8.824 -2.443 2.791 1.00 96.94 177 ALA A C 1
ATOM 1403 O O . ALA A 1 177 ? 8.281 -3.330 3.446 1.00 96.94 177 ALA A O 1
ATOM 1404 N N . LEU A 1 178 ? 8.901 -2.517 1.456 1.00 96.88 178 LEU A N 1
ATOM 1405 C CA . LEU A 1 178 ? 8.473 -3.712 0.723 1.00 96.88 178 LEU A CA 1
ATOM 1406 C C . LEU A 1 178 ? 9.448 -4.882 0.903 1.00 96.88 178 LEU A C 1
ATOM 1408 O O . LEU A 1 178 ? 8.994 -6.016 1.036 1.00 96.88 178 LEU A O 1
ATOM 1412 N N . LEU A 1 179 ? 10.759 -4.625 0.923 1.00 95.25 179 LEU A N 1
ATOM 1413 C CA . LEU A 1 179 ? 11.783 -5.641 1.178 1.00 95.25 179 LEU A CA 1
ATOM 1414 C C . LEU A 1 179 ? 11.644 -6.235 2.577 1.00 95.25 179 LEU A C 1
ATOM 1416 O O . LEU A 1 179 ? 11.786 -7.443 2.715 1.00 95.25 179 LEU A O 1
ATOM 1420 N N . ASP A 1 180 ? 11.274 -5.429 3.573 1.00 95.19 180 ASP A N 1
ATOM 1421 C CA . ASP A 1 180 ? 10.936 -5.918 4.909 1.00 95.19 180 ASP A CA 1
ATOM 1422 C C . ASP A 1 180 ? 9.840 -6.990 4.845 1.00 95.19 180 ASP A C 1
ATOM 1424 O O . ASP A 1 180 ? 9.974 -8.060 5.434 1.00 95.19 180 ASP A O 1
ATOM 1428 N N . CYS A 1 181 ? 8.776 -6.752 4.072 1.00 94.88 181 CYS A N 1
ATOM 1429 C CA . CYS A 1 181 ? 7.716 -7.741 3.886 1.00 94.88 181 CYS A CA 1
ATOM 1430 C C . CYS A 1 181 ? 8.147 -8.954 3.044 1.00 94.88 181 CYS A C 1
ATOM 1432 O O . CYS A 1 181 ? 7.683 -10.068 3.285 1.00 94.88 181 CYS A O 1
ATOM 1434 N N . ILE A 1 182 ? 9.004 -8.752 2.039 1.00 94.81 182 ILE A N 1
ATOM 1435 C CA . ILE A 1 182 ? 9.510 -9.832 1.177 1.00 94.81 182 ILE A CA 1
ATOM 1436 C C . ILE A 1 182 ? 10.405 -10.787 1.972 1.00 94.81 182 ILE A C 1
ATOM 1438 O O . ILE A 1 182 ? 10.253 -12.005 1.886 1.00 94.81 182 ILE A O 1
ATOM 1442 N N . LEU A 1 183 ? 11.280 -10.218 2.794 1.00 93.31 183 LEU A N 1
ATOM 1443 C CA . LEU A 1 183 ? 12.258 -10.898 3.637 1.00 93.31 183 LEU A CA 1
ATOM 1444 C C . LEU A 1 183 ? 11.753 -10.983 5.084 1.00 93.31 183 LEU A C 1
ATOM 1446 O O . LEU A 1 183 ? 12.468 -10.686 6.043 1.00 93.31 183 LEU A O 1
ATOM 1450 N N . ALA A 1 184 ? 10.473 -11.329 5.256 1.00 92.00 184 ALA A N 1
ATOM 1451 C CA . ALA A 1 184 ? 9.816 -11.308 6.563 1.00 92.00 184 ALA A CA 1
ATOM 1452 C C . ALA A 1 184 ? 10.528 -12.194 7.600 1.00 92.00 184 ALA A C 1
ATOM 1454 O O . ALA A 1 184 ? 10.586 -11.843 8.774 1.00 92.00 184 ALA A O 1
ATOM 1455 N N . LYS A 1 185 ? 11.110 -13.326 7.179 1.00 90.31 185 LYS A N 1
ATOM 1456 C CA . LYS A 1 185 ? 11.837 -14.230 8.085 1.00 90.31 185 LYS A CA 1
ATOM 1457 C C . LYS A 1 185 ? 13.135 -13.598 8.580 1.00 90.31 185 LYS A C 1
ATOM 1459 O O . LYS A 1 185 ? 13.433 -13.658 9.766 1.00 90.31 185 LYS A O 1
ATOM 1464 N N . GLU A 1 186 ? 13.880 -12.979 7.675 1.00 90.38 186 GLU A N 1
ATOM 1465 C CA . GLU A 1 186 ? 15.173 -12.346 7.920 1.00 90.38 186 GLU A CA 1
ATOM 1466 C C . GLU A 1 186 ? 15.017 -11.067 8.749 1.00 90.38 186 GLU A C 1
ATOM 1468 O O . GLU A 1 186 ? 15.857 -10.748 9.586 1.00 90.38 186 GLU A O 1
ATOM 1473 N N . THR A 1 187 ? 13.910 -10.352 8.554 1.00 88.81 187 THR A N 1
ATOM 1474 C CA . THR A 1 187 ? 13.582 -9.127 9.293 1.00 88.81 187 THR A CA 1
ATOM 1475 C C . THR A 1 187 ? 12.817 -9.376 10.594 1.00 88.81 187 THR A C 1
ATOM 1477 O O . THR A 1 187 ? 12.542 -8.426 11.330 1.00 88.81 187 THR A O 1
ATOM 1480 N N . GLY A 1 188 ? 12.498 -10.637 10.906 1.00 90.19 188 GLY A N 1
ATOM 1481 C CA . GLY A 1 188 ? 11.786 -11.029 12.123 1.00 90.19 188 GLY A CA 1
ATOM 1482 C C . GLY A 1 188 ? 10.314 -10.606 12.152 1.00 90.19 188 GLY A C 1
ATOM 1483 O O . GLY A 1 188 ? 9.731 -10.496 13.230 1.00 90.19 188 GLY A O 1
ATOM 1484 N N . LEU A 1 189 ? 9.708 -10.342 10.993 1.00 93.12 189 LEU A N 1
ATOM 1485 C CA . LEU A 1 189 ? 8.297 -9.992 10.890 1.00 93.12 189 LEU A CA 1
ATOM 1486 C C . LEU A 1 189 ? 7.410 -11.229 10.964 1.00 93.12 189 LEU A C 1
ATOM 1488 O O . LEU A 1 189 ? 7.616 -12.225 10.267 1.00 93.12 189 LEU A O 1
ATOM 1492 N N . TYR A 1 190 ? 6.349 -11.127 11.759 1.00 94.56 190 TYR A N 1
ATOM 1493 C CA . TYR A 1 190 ? 5.285 -12.114 11.728 1.00 94.56 190 TYR A CA 1
ATOM 1494 C C . TYR A 1 190 ? 4.482 -12.010 10.423 1.00 94.56 190 TYR A C 1
ATOM 1496 O O . TYR A 1 190 ? 4.166 -10.921 9.937 1.00 94.56 190 TYR A O 1
ATOM 1504 N N . SER A 1 191 ? 4.130 -13.169 9.869 1.00 94.81 191 SER A N 1
ATOM 1505 C CA . SER A 1 191 ? 3.392 -13.304 8.618 1.00 94.81 191 SER A CA 1
ATOM 1506 C C . SER A 1 191 ? 2.206 -14.240 8.799 1.00 94.81 191 SER A C 1
ATOM 1508 O O . SER A 1 191 ? 2.377 -15.388 9.209 1.00 94.81 191 SER A O 1
ATOM 1510 N N . ASN A 1 192 ? 1.009 -13.794 8.417 1.00 93.31 192 ASN A N 1
ATOM 1511 C CA . ASN A 1 192 ? -0.165 -14.665 8.315 1.00 93.31 192 ASN A CA 1
ATOM 1512 C C . ASN A 1 192 ? -0.206 -15.479 7.008 1.00 93.31 192 ASN A C 1
ATOM 1514 O O . ASN A 1 192 ? -1.149 -16.241 6.792 1.00 93.31 192 ASN A O 1
ATOM 1518 N N . LEU A 1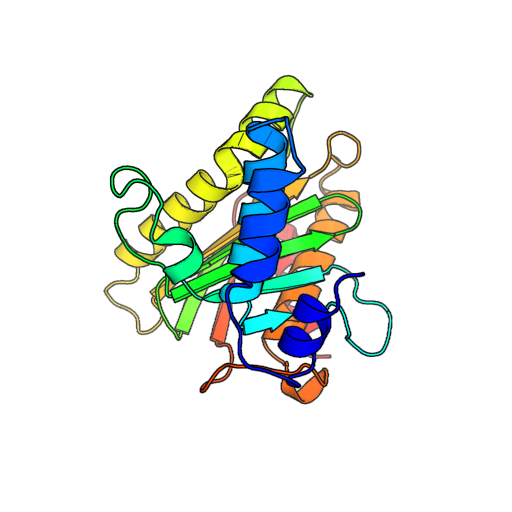 193 ? 0.795 -15.325 6.136 1.00 93.94 193 LEU A N 1
ATOM 1519 C CA . LEU A 1 193 ? 0.823 -15.928 4.807 1.00 93.94 193 LEU A CA 1
ATOM 1520 C C . LEU A 1 193 ? 1.283 -17.381 4.851 1.00 93.94 193 LEU A C 1
ATOM 1522 O O . LEU A 1 193 ? 2.235 -17.727 5.545 1.00 93.94 193 LEU A O 1
ATOM 1526 N N . SER A 1 194 ? 0.661 -18.222 4.027 1.00 90.44 194 SER A N 1
ATOM 1527 C CA . SER A 1 194 ? 1.105 -19.605 3.819 1.00 90.44 194 SER A CA 1
ATOM 1528 C C . SER A 1 194 ? 2.353 -19.713 2.938 1.00 90.44 194 SER A C 1
ATOM 1530 O O . SER A 1 194 ? 3.031 -20.738 2.951 1.00 90.44 194 SER A O 1
ATOM 1532 N N . LYS A 1 195 ? 2.652 -18.666 2.162 1.00 90.81 195 LYS A N 1
ATOM 1533 C CA . LYS A 1 195 ? 3.741 -18.617 1.186 1.00 90.81 195 LYS A CA 1
ATOM 1534 C C . LYS A 1 195 ? 4.538 -17.317 1.322 1.00 90.81 195 LYS A C 1
ATOM 1536 O O . LYS A 1 195 ? 3.960 -16.305 1.728 1.00 90.81 195 LYS A O 1
ATOM 1541 N N . PRO A 1 196 ? 5.843 -17.332 0.996 1.00 91.00 196 PRO A N 1
ATOM 1542 C CA . PRO A 1 196 ? 6.656 -16.127 0.996 1.00 91.00 196 PRO A CA 1
ATOM 1543 C C . PRO A 1 196 ? 6.202 -15.156 -0.091 1.00 91.00 196 PRO A C 1
ATOM 1545 O O . PRO A 1 196 ? 5.526 -15.514 -1.057 1.00 91.00 196 PRO A O 1
ATOM 1548 N N . GLU A 1 197 ? 6.606 -13.909 0.079 1.00 93.38 197 GLU A N 1
ATOM 1549 C CA . GLU A 1 197 ? 6.299 -12.840 -0.849 1.00 93.38 197 GLU A CA 1
ATOM 1550 C C . GLU A 1 197 ? 7.258 -12.856 -2.051 1.00 93.38 197 GLU A C 1
ATOM 1552 O O . GLU A 1 197 ? 8.473 -12.838 -1.885 1.00 93.38 197 GLU A O 1
ATOM 1557 N N . MET A 1 198 ? 6.717 -12.897 -3.275 1.00 93.12 198 MET A N 1
ATOM 1558 C CA . MET A 1 198 ? 7.496 -12.906 -4.522 1.00 93.12 198 MET A CA 1
ATOM 1559 C C . MET A 1 198 ? 7.074 -11.746 -5.428 1.00 93.12 198 MET A C 1
ATOM 1561 O O . MET A 1 198 ? 6.076 -11.814 -6.152 1.00 93.12 198 MET A O 1
ATOM 1565 N N . LEU A 1 199 ? 7.840 -10.658 -5.361 1.00 94.25 199 LEU A N 1
ATOM 1566 C CA . LEU A 1 199 ? 7.587 -9.411 -6.077 1.00 94.25 199 LEU A CA 1
ATOM 1567 C C . LEU A 1 199 ? 8.830 -8.962 -6.842 1.00 94.25 199 LEU A C 1
ATOM 1569 O O . LEU A 1 199 ? 9.913 -8.845 -6.273 1.00 94.25 199 LEU A O 1
ATOM 1573 N N . PHE A 1 200 ? 8.650 -8.647 -8.124 1.00 93.88 200 PHE A N 1
ATOM 1574 C CA . PHE A 1 200 ? 9.716 -8.137 -8.982 1.00 93.88 200 PHE A CA 1
ATOM 1575 C C . PHE A 1 200 ? 9.426 -6.702 -9.417 1.00 93.88 200 PHE A C 1
ATOM 1577 O O . PHE A 1 200 ? 8.408 -6.410 -10.052 1.00 93.88 200 PHE A O 1
ATOM 1584 N N . PHE A 1 201 ? 10.345 -5.795 -9.101 1.00 94.75 201 PHE A N 1
ATOM 1585 C CA . PHE A 1 201 ? 10.167 -4.370 -9.358 1.00 94.75 201 PHE A CA 1
ATOM 1586 C C . PHE A 1 201 ? 10.824 -3.932 -10.666 1.00 94.75 201 PHE A C 1
ATOM 1588 O O . PHE A 1 201 ? 11.957 -4.297 -10.974 1.00 94.75 201 PHE A O 1
ATOM 1595 N N . GLY A 1 202 ? 10.112 -3.102 -11.421 1.00 94.06 202 GLY A N 1
ATOM 1596 C CA . GLY A 1 202 ? 10.609 -2.400 -12.598 1.00 94.06 202 GLY A CA 1
ATOM 1597 C C . GLY A 1 202 ? 10.523 -0.879 -12.439 1.00 94.06 202 GLY A C 1
ATOM 1598 O O . GLY A 1 202 ? 9.861 -0.381 -11.523 1.00 94.06 202 GLY A O 1
ATOM 1599 N N . PRO A 1 203 ? 11.163 -0.121 -13.341 1.00 95.31 203 PRO A N 1
ATOM 1600 C CA . PRO A 1 203 ? 10.974 1.319 -13.407 1.00 95.31 203 PRO A CA 1
ATOM 1601 C C . PRO A 1 203 ? 9.603 1.690 -13.981 1.00 95.31 203 PRO A C 1
ATOM 1603 O O . PRO A 1 203 ? 8.989 0.928 -14.727 1.00 95.31 203 PRO A O 1
ATOM 1606 N N . ASP A 1 204 ? 9.169 2.904 -13.670 1.00 96.12 204 ASP A N 1
ATOM 1607 C CA . ASP A 1 204 ? 8.098 3.630 -14.349 1.00 96.12 204 ASP A CA 1
ATOM 1608 C C . ASP A 1 204 ? 8.443 5.136 -14.349 1.00 96.12 204 ASP A C 1
ATOM 1610 O O . ASP A 1 204 ? 9.598 5.525 -14.132 1.00 96.12 204 ASP A O 1
ATOM 1614 N N . GLU A 1 205 ? 7.458 5.996 -14.600 1.00 95.12 205 GLU A N 1
ATOM 1615 C CA . GLU A 1 205 ? 7.574 7.445 -14.517 1.00 95.12 205 GLU A CA 1
ATOM 1616 C C . GLU A 1 205 ? 8.285 7.871 -13.224 1.00 95.12 205 GLU A C 1
ATOM 1618 O O . GLU A 1 205 ? 7.910 7.489 -12.110 1.00 95.12 205 GLU A O 1
ATOM 1623 N N . ASN A 1 206 ? 9.332 8.681 -13.406 1.00 95.44 206 ASN A N 1
ATOM 1624 C CA . ASN A 1 206 ? 10.163 9.272 -12.359 1.00 95.44 206 ASN A CA 1
ATOM 1625 C C . ASN A 1 206 ? 11.007 8.296 -11.512 1.00 95.44 206 ASN A C 1
ATOM 1627 O O . ASN A 1 206 ? 11.623 8.738 -10.546 1.00 95.44 206 ASN A O 1
ATOM 1631 N N . THR A 1 207 ? 11.120 7.007 -11.860 1.00 95.12 207 THR A N 1
ATOM 1632 C CA . THR A 1 207 ? 11.911 6.036 -11.061 1.00 95.12 207 THR A CA 1
ATOM 1633 C C . THR A 1 207 ? 13.020 5.314 -11.822 1.00 95.12 207 THR A C 1
ATOM 1635 O O . THR A 1 207 ? 13.852 4.654 -11.197 1.00 95.12 207 THR A O 1
ATOM 1638 N N . ALA A 1 208 ? 13.120 5.485 -13.145 1.00 91.00 208 ALA A N 1
ATOM 1639 C CA . ALA A 1 208 ? 14.162 4.853 -13.966 1.00 91.00 208 ALA A CA 1
ATOM 1640 C C . ALA A 1 208 ? 15.589 5.055 -13.416 1.00 91.00 208 ALA A C 1
ATOM 1642 O O . ALA A 1 208 ? 16.367 4.105 -13.342 1.00 91.00 208 ALA A O 1
ATOM 1643 N N . GLY A 1 209 ? 15.908 6.266 -12.945 1.00 88.88 209 GLY A N 1
ATOM 1644 C CA . GLY A 1 209 ? 17.216 6.594 -12.366 1.00 88.88 209 GLY A CA 1
ATOM 1645 C C . GLY A 1 209 ? 17.499 5.975 -10.990 1.00 88.88 209 GLY A C 1
ATOM 1646 O O . GLY A 1 209 ? 18.629 6.059 -10.513 1.00 88.88 209 GLY A O 1
ATOM 1647 N N . PHE A 1 210 ? 16.508 5.357 -10.339 1.00 88.75 210 PHE A N 1
ATOM 1648 C CA . PHE A 1 210 ? 16.630 4.828 -8.976 1.00 88.75 210 PHE A CA 1
ATOM 1649 C C . PHE A 1 210 ? 16.702 3.300 -8.917 1.00 88.75 210 PHE A C 1
ATOM 1651 O O . PHE A 1 210 ? 17.114 2.752 -7.896 1.00 88.75 210 PHE A O 1
ATOM 1658 N N . MET A 1 211 ? 16.397 2.594 -10.010 1.00 87.75 211 MET A N 1
ATOM 1659 C CA . MET A 1 211 ? 16.341 1.125 -10.020 1.00 87.75 211 MET A CA 1
ATOM 1660 C C . MET A 1 211 ? 17.653 0.457 -9.609 1.00 87.75 211 MET A C 1
ATOM 1662 O O . MET A 1 211 ? 17.638 -0.524 -8.869 1.00 87.75 211 MET A O 1
ATOM 1666 N N . LYS A 1 212 ? 18.798 1.017 -10.026 1.00 82.88 212 LYS A N 1
ATOM 1667 C CA . LYS A 1 212 ? 20.117 0.519 -9.609 1.00 82.88 212 LYS A CA 1
ATOM 1668 C C . LYS A 1 212 ? 20.280 0.560 -8.086 1.00 82.88 212 LYS A C 1
ATOM 1670 O O . LYS A 1 212 ? 20.835 -0.370 -7.515 1.00 82.88 212 LYS A O 1
ATOM 1675 N N . LEU A 1 213 ? 19.796 1.621 -7.437 1.00 79.31 213 LEU A N 1
ATOM 1676 C CA . LEU A 1 213 ? 19.860 1.766 -5.981 1.00 79.31 213 LEU A CA 1
ATOM 1677 C C . LEU A 1 213 ? 18.926 0.770 -5.289 1.00 79.31 213 LEU A C 1
ATOM 1679 O O . LEU A 1 213 ? 19.345 0.119 -4.338 1.00 79.31 213 LEU A O 1
ATOM 1683 N N . GLY A 1 214 ? 17.707 0.597 -5.807 1.00 71.38 214 GLY A N 1
ATOM 1684 C CA . GLY A 1 214 ? 16.766 -0.401 -5.292 1.00 71.38 214 GLY A CA 1
ATOM 1685 C C . GLY A 1 214 ? 17.331 -1.824 -5.346 1.00 71.38 214 GLY A C 1
ATOM 1686 O O . GLY A 1 214 ? 17.262 -2.552 -4.363 1.00 71.38 214 GLY A O 1
ATOM 1687 N N . ALA A 1 215 ? 17.979 -2.200 -6.453 1.00 76.56 215 ALA A N 1
ATOM 1688 C CA . ALA A 1 215 ? 18.588 -3.523 -6.604 1.00 76.56 215 ALA A CA 1
ATOM 1689 C C . ALA A 1 215 ? 19.753 -3.780 -5.629 1.00 76.56 215 ALA A C 1
ATOM 1691 O O . ALA A 1 215 ? 19.957 -4.915 -5.207 1.00 76.56 215 ALA A O 1
ATOM 1692 N N . LEU A 1 216 ? 20.520 -2.747 -5.258 1.00 79.00 216 LEU A N 1
ATOM 1693 C CA . LEU A 1 216 ? 21.604 -2.882 -4.276 1.00 79.00 216 LEU A CA 1
ATOM 1694 C C . LEU A 1 216 ? 21.078 -3.173 -2.868 1.00 79.00 216 LEU A C 1
ATOM 1696 O O . LEU A 1 216 ? 21.742 -3.878 -2.116 1.00 79.00 216 LEU A O 1
ATOM 1700 N N . ARG A 1 217 ? 19.887 -2.673 -2.529 1.00 76.50 217 ARG A N 1
ATOM 1701 C CA . ARG A 1 217 ? 19.260 -2.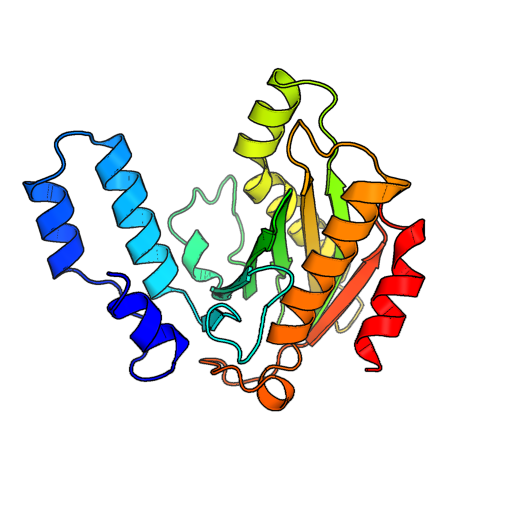894 -1.219 1.00 76.50 217 ARG A CA 1
ATOM 1702 C C . ARG A 1 217 ? 18.806 -4.336 -1.013 1.00 76.50 217 ARG A C 1
ATOM 1704 O O . ARG A 1 217 ? 18.841 -4.810 0.107 1.00 76.50 217 ARG A O 1
ATOM 1711 N N . ALA A 1 218 ? 18.472 -5.053 -2.085 1.00 72.12 218 ALA A N 1
ATOM 1712 C CA . ALA A 1 218 ? 18.091 -6.465 -2.016 1.00 72.12 218 ALA A CA 1
ATOM 1713 C C . ALA A 1 218 ? 19.273 -7.432 -1.773 1.00 72.12 218 ALA A C 1
ATOM 1715 O O . ALA A 1 218 ? 19.053 -8.633 -1.663 1.00 72.12 218 ALA A O 1
ATOM 1716 N N . LYS A 1 219 ? 20.524 -6.940 -1.754 1.00 63.91 219 LYS A N 1
ATOM 1717 C CA . LYS A 1 219 ? 21.730 -7.752 -1.501 1.00 63.91 219 LYS A CA 1
ATOM 1718 C C . LYS A 1 219 ? 22.235 -7.691 -0.056 1.00 63.91 219 LYS A C 1
ATOM 1720 O O . LYS A 1 219 ? 23.123 -8.474 0.274 1.00 63.91 219 LYS A O 1
ATOM 1725 N N . ALA A 1 220 ? 21.776 -6.709 0.717 1.00 47.66 220 ALA A N 1
ATOM 1726 C CA . ALA A 1 220 ? 22.216 -6.447 2.086 1.00 47.66 220 ALA A CA 1
ATOM 1727 C C . ALA A 1 220 ? 21.333 -7.200 3.082 1.00 47.66 220 ALA A C 1
ATOM 1729 O O . ALA A 1 220 ? 21.890 -7.634 4.111 1.00 47.66 220 ALA A O 1
#

Foldseek 3Di:
DCPLLCCCFQVVDPQAQDPVVLVVLVVPPPDPVVSVVVSLVSLLSNFFFYWCPVFDDDQQKIKTKGAQCNCVPPDCVLVVDRFRIKIWIGHPFKIKIKTARDQAAEEAAAEDAAPDPVSLVVCVVCRVSVQNVRQVVQQVVCPPDPHGGMYMYIYGHNVQRDLVPSVLSSVQSRLRRVLCQQPVVVRVTDGNDPDHGHYHYDHDHSCNVNVVVSVVVNVD

Sequence (220 aa):
MFDDFKKVATGECKPFYNKELAAKIDDQVGSRLDAKILKTLLKLSAHLQMTNFFKAGTASAIAMRFDGEVLADRPRTLFPTIPYAVYLVVGKSFYGFHIRFTEIARGGIRLILSRNKQVYKKNCATLLEENYNLAYTQQLKNKDIPEGGSKGTILMDTDSQNLKTSGREAFNNYIDALLDCILAKETGLYSNLSKPEMLFFGPDENTAGFMKLGALRAKA

Nearest PDB structures (foldseek):
  7jsr-assembly1_A  TM=7.220E-01  e=4.195E-09  Mycolicibacterium smegmatis MC2 155
  7a1d-assembly1_A  TM=7.136E-01  e=1.451E-07  Mycolicibacterium smegmatis MC2 155
  5xex-assembly2_E  TM=3.059E-01  e=1.011E-01  Staphylococcus aureus subsp. aureus NCTC 8325
  5d8n-assembly1_B  TM=1.708E-01  e=6.384E-02  Solanum lycopersicum
  1pvg-assembly1_A  TM=2.686E-01  e=3.987E+00  Saccharomyces cerevisiae

Secondary structure (DSSP, 8-state):
--HHHHHHHHTSS-----HHHHHHHHHH---HHHHHHHHHHHHHHHTEEEESTT-SS--SEEEEEEEGGGGTTS-TTT--S--SEEEEEEETTEEEEEEESSSEEEEEEEEE--SSHHHHHHHHHHHHHHHHHHHHHHHHHTTTSSSEEEEEEEEEPTT---IIIIIHHHHHHHHHHHHHHHTTTTTT--B--SS--EEEEEE-TTTGGGHHHHHHHTT-

InterPro domains:
  IPR028971 NAD-glutamate dehydrogenase, catalytic domain [PF05088] (27-181)
  IPR046346 Aminoacid dehydrogenase-like, N-terminal domain superfamily [SSF53223] (73-209)